Protein AF-A0A4C2A6G9-F1 (afdb_monomer_lite)

Foldseek 3Di:
DDDDDDPCPVVVLVVVVVVVVVVVVCVVVVVVVVVPDDDDPDDDPVNVVVVVCVVVQLVLLVVLCVQQVHDPVADSLLSCLLSVPQHPVLVVVLVVVLVVCVVPDPDDSVVSNVVSVVVSQVVSLVCNVPDPGLVQLCVVCVRSVCSNPDPDDDNHNVNSCLSSQHDPALLRCVVVVNHPDQDDPVDPPDGRTSCCVPPPPDDDDPDD

Secondary structure (DSSP, 8-state):
-------TTHHHHHHHHHHHHHHTTTHHHHHHHHHTS---S---HHHHHHHHHHHHHHHHHHHHHHHTT--TTS-HHHHHHHHTPPPHHHHHHHHHHHHHHTTT--S-HHHHHHHHHHHHHHHHHHHHHT-SS-HHHHHH---HHHHHT-SS----HHHHHHHHT-SS-HHHHHHTTSSS--EETTEEEEE--HHIIIIIS-------

Structure (mmCIF, N/CA/C/O backbone):
data_AF-A0A4C2A6G9-F1
#
_entry.id   AF-A0A4C2A6G9-F1
#
loop_
_atom_site.group_PDB
_atom_site.id
_atom_site.type_symbol
_atom_site.label_atom_id
_atom_site.label_alt_id
_atom_site.label_comp_id
_atom_site.label_asym_id
_atom_site.label_entity_id
_atom_site.label_seq_id
_atom_site.pdbx_PDB_ins_code
_atom_site.Cartn_x
_atom_site.Cartn_y
_atom_site.Cartn_z
_atom_site.occupancy
_atom_site.B_iso_or_equiv
_atom_site.auth_seq_id
_atom_site.auth_comp_id
_atom_site.auth_asym_id
_atom_site.auth_atom_id
_atom_site.pdbx_PDB_model_num
ATOM 1 N N . MET A 1 1 ? 39.735 -0.537 23.835 1.00 40.12 1 MET A N 1
ATOM 2 C CA . MET A 1 1 ? 39.053 0.719 24.221 1.00 40.12 1 MET A CA 1
ATOM 3 C C . MET A 1 1 ? 38.937 1.637 23.012 1.00 40.12 1 MET A C 1
ATOM 5 O O . MET A 1 1 ? 39.923 2.261 22.645 1.00 40.12 1 MET A O 1
ATOM 9 N N . ARG A 1 2 ? 37.754 1.701 22.397 1.00 26.66 2 ARG A N 1
ATOM 10 C CA . ARG A 1 2 ? 37.109 2.931 21.905 1.00 26.66 2 ARG A CA 1
ATOM 11 C C . ARG A 1 2 ? 35.690 2.565 21.480 1.00 26.66 2 ARG A C 1
ATOM 13 O O . ARG A 1 2 ? 35.477 1.573 20.795 1.00 26.66 2 ARG A O 1
ATOM 20 N N . SER A 1 3 ? 34.760 3.319 22.040 1.00 29.16 3 SER A N 1
ATOM 21 C CA . SER A 1 3 ? 33.334 3.048 22.118 1.00 29.16 3 SER A CA 1
ATOM 22 C C . SER A 1 3 ? 32.632 3.205 20.772 1.00 29.16 3 SER A C 1
ATOM 24 O O . SER A 1 3 ? 32.916 4.141 20.027 1.00 29.16 3 SER A O 1
ATOM 26 N N . LEU A 1 4 ? 31.678 2.311 20.511 1.00 33.81 4 LEU A N 1
ATOM 27 C CA . LEU A 1 4 ? 30.649 2.466 19.488 1.00 33.81 4 LEU A CA 1
ATOM 28 C C . LEU A 1 4 ? 29.709 3.596 19.927 1.00 33.81 4 LEU A C 1
ATOM 30 O O . LEU A 1 4 ? 28.945 3.442 20.878 1.00 33.81 4 LEU A O 1
ATOM 34 N N . GLY A 1 5 ? 29.808 4.748 19.267 1.00 30.58 5 GLY A N 1
ATOM 35 C CA . GLY A 1 5 ? 28.803 5.801 19.359 1.00 30.58 5 GLY A CA 1
ATOM 36 C C . GLY A 1 5 ? 27.650 5.458 18.426 1.00 30.58 5 GLY A C 1
ATOM 37 O O . GLY A 1 5 ? 27.797 5.575 17.213 1.00 30.58 5 GLY A O 1
ATOM 38 N N . LEU A 1 6 ? 26.530 5.009 18.992 1.00 34.50 6 LEU A N 1
ATOM 39 C CA . LEU A 1 6 ? 25.259 4.897 18.283 1.00 34.50 6 LEU A CA 1
ATOM 40 C C . LEU A 1 6 ? 24.790 6.315 17.914 1.00 34.50 6 LEU A C 1
ATOM 42 O O . LEU A 1 6 ? 24.635 7.173 18.783 1.00 34.50 6 LEU A O 1
ATOM 46 N N . ASP A 1 7 ? 24.641 6.570 16.613 1.00 37.16 7 ASP A N 1
ATOM 47 C CA . ASP A 1 7 ? 24.187 7.841 16.047 1.00 37.16 7 ASP A CA 1
ATOM 48 C C . ASP A 1 7 ? 22.703 8.056 16.394 1.00 37.16 7 ASP A C 1
ATOM 50 O O . ASP A 1 7 ? 21.840 7.251 16.039 1.00 37.16 7 ASP A O 1
ATOM 54 N N . GLY A 1 8 ? 22.390 9.167 17.072 1.00 36.12 8 GLY A N 1
ATOM 55 C CA . GLY A 1 8 ? 21.054 9.561 17.558 1.00 36.12 8 GLY A CA 1
ATOM 56 C C . GLY A 1 8 ? 20.016 9.868 16.465 1.00 36.12 8 GLY A C 1
ATOM 57 O O . GLY A 1 8 ? 19.054 10.611 16.685 1.00 36.12 8 GLY A O 1
ATOM 58 N N . ARG A 1 9 ? 20.223 9.332 15.261 1.00 34.69 9 ARG A N 1
ATOM 59 C CA . ARG A 1 9 ? 19.330 9.399 14.105 1.00 34.69 9 ARG A CA 1
ATOM 60 C C . ARG A 1 9 ? 18.395 8.186 14.036 1.00 34.69 9 ARG A C 1
ATOM 62 O O . ARG A 1 9 ? 17.265 8.337 13.576 1.00 34.69 9 ARG A O 1
ATOM 69 N N . GLU A 1 10 ? 18.820 7.034 14.554 1.00 34.78 10 GLU A N 1
ATOM 70 C CA . GLU A 1 10 ? 18.021 5.798 14.592 1.00 34.78 10 GLU A CA 1
ATOM 71 C C . GLU A 1 10 ? 16.872 5.898 15.617 1.00 34.78 10 GLU A C 1
ATOM 73 O O . GLU A 1 10 ? 15.731 5.522 15.340 1.00 34.78 10 GLU A O 1
ATOM 78 N N . GLU A 1 11 ? 17.120 6.575 16.742 1.00 31.14 11 GLU A N 1
ATOM 79 C CA . GLU A 1 11 ? 16.130 6.810 17.804 1.00 31.14 11 GLU A CA 1
ATOM 80 C C . GLU A 1 11 ? 14.977 7.731 17.352 1.00 31.14 11 GLU A C 1
ATOM 82 O O . GLU A 1 11 ? 13.823 7.547 17.738 1.00 31.14 11 GLU A O 1
ATOM 87 N N . ARG A 1 12 ? 15.243 8.685 16.446 1.00 32.03 12 ARG A N 1
ATOM 88 C CA . ARG A 1 12 ? 14.215 9.610 15.923 1.00 32.03 12 ARG A CA 1
ATOM 89 C C . ARG A 1 12 ? 13.252 8.952 14.932 1.00 32.03 12 ARG A C 1
ATOM 91 O O . ARG A 1 12 ? 12.132 9.438 14.776 1.00 32.03 12 ARG A O 1
ATOM 98 N N . SER A 1 13 ? 13.663 7.864 14.278 1.00 33.41 13 SER A N 1
ATOM 99 C CA . SER A 1 13 ? 12.806 7.111 13.352 1.00 33.41 13 SER A CA 1
ATOM 100 C C . SER A 1 13 ? 11.722 6.339 14.110 1.00 33.41 13 SER A C 1
ATOM 102 O O . SER A 1 13 ? 10.537 6.437 13.783 1.00 33.41 13 SER A O 1
ATOM 104 N N . LEU A 1 14 ? 12.107 5.673 15.205 1.00 31.86 14 LEU A N 1
ATOM 105 C CA . LEU A 1 14 ? 11.188 4.913 16.055 1.00 31.86 14 LEU A CA 1
ATOM 106 C C . LEU A 1 14 ? 10.176 5.818 16.771 1.00 31.86 14 LEU A C 1
ATOM 108 O O . LEU A 1 14 ? 8.982 5.496 16.814 1.00 31.86 14 LEU A O 1
ATOM 112 N N . VAL A 1 15 ? 10.617 6.990 17.244 1.00 32.25 15 VAL A N 1
ATOM 113 C CA . VAL A 1 15 ? 9.735 7.988 17.873 1.00 32.25 15 VAL A CA 1
ATOM 114 C C . VAL A 1 15 ? 8.693 8.520 16.882 1.00 32.25 15 VAL A C 1
ATOM 116 O O . VAL A 1 15 ? 7.531 8.652 17.254 1.00 32.25 15 VAL A O 1
ATOM 119 N N . ALA A 1 16 ? 9.032 8.712 15.600 1.00 34.75 16 ALA A N 1
ATOM 120 C CA . ALA A 1 16 ? 8.076 9.178 14.588 1.00 34.75 16 ALA A CA 1
ATOM 121 C C . ALA A 1 16 ? 6.973 8.148 14.260 1.00 34.75 16 ALA A C 1
ATOM 123 O O . ALA A 1 16 ? 5.819 8.521 14.033 1.00 34.75 16 ALA A O 1
ATOM 124 N N . THR A 1 17 ? 7.282 6.847 14.272 1.00 33.28 17 THR A N 1
ATOM 125 C CA . THR A 1 17 ? 6.272 5.780 14.112 1.00 33.28 17 THR A CA 1
ATOM 126 C C . THR A 1 17 ? 5.323 5.672 15.305 1.00 33.28 17 THR A C 1
ATOM 128 O O . THR A 1 17 ? 4.125 5.427 15.118 1.00 33.28 17 THR A O 1
ATOM 131 N N . VAL A 1 18 ? 5.819 5.903 16.525 1.00 33.81 18 VAL A N 1
ATOM 132 C CA . VAL A 1 18 ? 4.976 5.989 17.728 1.00 33.81 18 VAL A CA 1
ATOM 133 C C . VAL A 1 18 ? 4.141 7.272 17.702 1.00 33.81 18 VAL A C 1
ATOM 135 O O . VAL A 1 18 ? 2.947 7.219 17.995 1.00 33.81 18 VAL A O 1
ATOM 138 N N . ASP A 1 19 ? 4.699 8.393 17.243 1.00 38.44 19 ASP A N 1
ATOM 139 C CA . ASP A 1 19 ? 3.993 9.674 17.145 1.00 38.44 19 ASP A CA 1
ATOM 140 C C . ASP A 1 19 ? 2.893 9.693 16.081 1.00 38.44 19 ASP A C 1
ATOM 142 O O . ASP A 1 19 ? 1.898 10.385 16.254 1.00 38.44 19 ASP A O 1
ATOM 146 N N . ILE A 1 20 ? 2.967 8.896 15.012 1.00 42.59 20 ILE A N 1
ATOM 147 C CA . ILE A 1 20 ? 1.828 8.750 14.084 1.00 42.59 20 ILE A CA 1
ATOM 148 C C . ILE A 1 20 ? 0.690 7.943 14.740 1.00 42.59 20 ILE A C 1
ATOM 150 O O . ILE A 1 20 ? -0.492 8.262 14.554 1.00 42.59 20 ILE A O 1
ATOM 154 N N . ARG A 1 21 ? 1.022 6.934 15.561 1.00 40.38 21 ARG A N 1
ATOM 155 C CA . ARG A 1 21 ? 0.046 6.175 16.371 1.00 40.38 21 ARG A CA 1
ATOM 156 C C . ARG A 1 21 ? -0.535 7.010 17.525 1.00 40.38 21 ARG A C 1
ATOM 158 O O . ARG A 1 21 ? -1.704 6.814 17.862 1.00 40.38 21 ARG A O 1
ATOM 165 N N . ASN A 1 22 ? 0.215 7.982 18.053 1.00 39.66 22 ASN A N 1
ATOM 166 C CA . ASN A 1 22 ? -0.219 8.904 19.113 1.00 39.66 22 ASN A CA 1
ATOM 167 C C . ASN A 1 22 ? -0.864 10.207 18.601 1.00 39.66 22 ASN A C 1
ATOM 169 O O . ASN A 1 22 ? -1.807 10.693 19.205 1.00 39.66 22 ASN A O 1
ATOM 173 N N . ALA A 1 23 ? -0.521 10.741 17.429 1.00 43.66 23 ALA A N 1
ATOM 174 C CA . ALA A 1 23 ? -1.289 11.824 16.784 1.00 43.66 23 ALA A CA 1
ATOM 175 C C . ALA A 1 23 ? -2.743 11.388 16.481 1.00 43.66 23 ALA A C 1
ATOM 177 O O . ALA A 1 23 ? -3.667 12.187 16.330 1.00 43.66 23 ALA A O 1
ATOM 178 N N . SER A 1 24 ? -2.937 10.072 16.443 1.00 48.50 24 SER A N 1
ATOM 179 C CA . SER A 1 24 ? -4.177 9.320 16.337 1.00 48.50 24 SER A CA 1
ATOM 180 C C . SER A 1 24 ? -5.025 9.270 17.629 1.00 48.50 24 SER A C 1
ATOM 182 O O . SER A 1 24 ? -6.193 8.887 17.561 1.00 48.50 24 SER A O 1
ATOM 184 N N . THR A 1 25 ? -4.520 9.708 18.788 1.00 46.50 25 THR A N 1
ATOM 185 C CA . THR A 1 25 ? -5.313 9.793 20.034 1.00 46.50 25 THR A CA 1
ATOM 186 C C . THR A 1 25 ? -5.991 11.152 20.231 1.00 46.50 25 THR A C 1
ATOM 188 O O . THR A 1 25 ? -6.916 11.259 21.031 1.00 46.50 25 THR A O 1
ATOM 191 N N . ASN A 1 26 ? -5.658 12.175 19.430 1.00 47.12 26 ASN A N 1
ATOM 192 C CA . ASN A 1 26 ? -6.272 13.508 19.530 1.00 47.12 26 ASN A CA 1
ATOM 193 C C . ASN A 1 26 ? -7.507 13.717 18.619 1.00 47.12 26 ASN A C 1
ATOM 195 O O . ASN A 1 26 ? -7.913 14.846 18.323 1.00 47.12 26 ASN A O 1
ATOM 199 N N . TRP A 1 27 ? -8.133 12.630 18.152 1.00 48.78 27 TRP A N 1
ATOM 200 C CA . TRP A 1 27 ? -9.352 12.701 17.332 1.00 48.78 27 TRP A CA 1
ATOM 201 C C . TRP A 1 27 ? -10.555 13.226 18.103 1.00 48.78 27 TRP A C 1
ATOM 203 O O . TRP A 1 27 ? -11.408 13.879 17.506 1.00 48.78 27 TRP A O 1
ATOM 213 N N . ASP A 1 28 ? -10.602 13.025 19.420 1.00 48.09 28 ASP A N 1
ATOM 214 C CA . ASP A 1 28 ? -11.657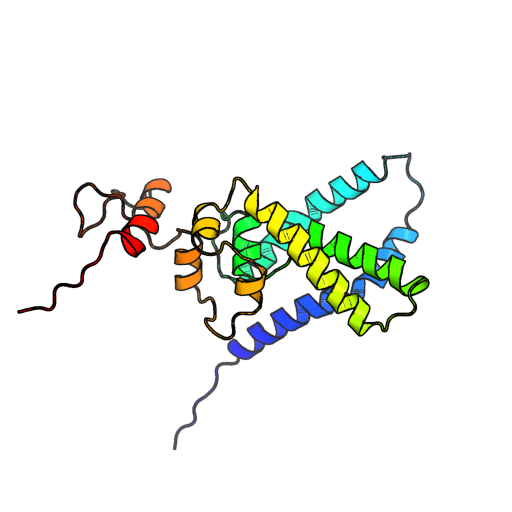 13.597 20.253 1.00 48.09 28 ASP A CA 1
ATOM 215 C C . ASP A 1 28 ? -11.601 15.132 20.266 1.00 48.09 28 ASP A C 1
ATOM 217 O O . ASP A 1 28 ? -12.656 15.765 20.200 1.00 48.09 28 ASP A O 1
ATOM 221 N N . CYS A 1 29 ? -10.415 15.759 20.240 1.00 51.94 29 CYS A N 1
ATOM 222 C CA . CYS A 1 29 ? -10.314 17.215 20.079 1.00 51.94 29 CYS A CA 1
ATOM 223 C C . CYS A 1 29 ? -10.694 17.672 18.673 1.00 51.94 29 CYS A C 1
ATOM 225 O O . CYS A 1 29 ? -11.398 18.670 18.545 1.00 51.94 29 CYS A O 1
ATOM 227 N N . ILE A 1 30 ? -10.297 16.947 17.620 1.00 52.53 30 ILE A N 1
ATOM 228 C CA . ILE A 1 30 ? -10.697 17.279 16.240 1.00 52.53 30 ILE A CA 1
ATOM 229 C C . ILE A 1 30 ? -12.224 17.185 16.098 1.00 52.53 30 ILE A C 1
ATOM 231 O O . ILE A 1 30 ? -12.862 18.103 15.587 1.00 52.53 30 ILE A O 1
ATOM 235 N N . MET A 1 31 ? -12.842 16.122 16.616 1.00 50.06 31 MET A N 1
ATOM 236 C CA . MET A 1 31 ? -14.292 15.928 16.562 1.00 50.06 31 MET A CA 1
ATOM 237 C C . MET A 1 31 ? -15.050 16.916 17.463 1.00 50.06 31 MET A C 1
ATOM 239 O O . MET A 1 31 ? -16.116 17.392 17.067 1.00 50.06 31 MET A O 1
ATOM 243 N N . ARG A 1 32 ? -14.506 17.299 18.631 1.00 52.84 32 ARG A N 1
ATOM 244 C CA . ARG A 1 32 ? -15.046 18.394 19.465 1.00 52.84 32 ARG A CA 1
ATOM 245 C C . ARG A 1 32 ? -14.935 19.752 18.763 1.00 52.84 32 ARG A C 1
ATOM 247 O O . ARG A 1 32 ? -15.913 20.494 18.744 1.00 52.84 32 ARG A O 1
ATOM 254 N N . ALA A 1 33 ? -13.813 20.045 18.106 1.00 46.94 33 ALA A N 1
ATOM 255 C CA . ALA A 1 33 ? -13.617 21.269 17.326 1.00 46.94 33 ALA A CA 1
ATOM 256 C C . ALA A 1 33 ? -14.545 21.344 16.097 1.00 46.94 33 ALA A C 1
ATOM 258 O O . ALA A 1 33 ? -14.964 22.429 15.690 1.00 46.94 33 ALA A O 1
ATOM 259 N N . LEU A 1 34 ? -14.919 20.198 15.518 1.00 49.41 34 LEU A N 1
ATOM 260 C CA . LEU A 1 34 ? -15.877 20.123 14.412 1.00 49.41 34 LEU A CA 1
ATOM 261 C C . LEU A 1 34 ? -17.342 20.266 14.857 1.00 49.41 34 LEU A C 1
ATOM 263 O O . LEU A 1 34 ? -18.158 20.711 14.046 1.00 49.41 34 LEU A O 1
ATOM 267 N N . LYS A 1 35 ? -17.671 19.954 16.120 1.00 54.06 35 LYS A N 1
ATOM 268 C CA . LYS A 1 35 ? -19.011 20.163 16.706 1.00 54.06 35 LYS A CA 1
ATOM 269 C C . LYS A 1 35 ? -19.344 21.639 16.968 1.00 54.06 35 LYS A C 1
ATOM 271 O O . LYS A 1 35 ? -20.520 21.974 17.027 1.00 54.06 35 LYS A O 1
ATOM 276 N N . GLY A 1 36 ? -18.341 22.514 17.090 1.00 44.03 36 GLY A N 1
ATOM 277 C CA . GLY A 1 36 ? -18.524 23.933 17.435 1.00 44.03 36 GLY A CA 1
ATOM 278 C C . GLY A 1 36 ? -18.651 24.913 16.260 1.00 44.03 36 GLY A C 1
ATOM 279 O O . GLY A 1 36 ? -18.817 26.109 16.488 1.00 44.03 36 GLY A O 1
ATOM 280 N N . LYS A 1 37 ? -18.556 24.467 14.998 1.00 44.34 37 LYS A N 1
ATOM 281 C CA . LYS A 1 37 ? -18.634 25.389 13.849 1.00 44.34 37 LYS A CA 1
ATOM 282 C C . LYS A 1 37 ? -20.092 25.649 13.459 1.00 44.34 37 LYS A C 1
ATOM 284 O O . LYS A 1 37 ? -20.800 24.722 13.074 1.00 44.34 37 LYS A O 1
ATOM 289 N N . LYS A 1 38 ? -20.507 26.921 13.573 1.00 44.38 38 LYS A N 1
ATOM 290 C CA . LYS A 1 38 ? -21.823 27.469 13.194 1.00 44.38 38 LYS A CA 1
ATOM 291 C C . LYS A 1 38 ? -22.339 26.865 11.878 1.00 44.38 38 LYS A C 1
ATOM 293 O O . LYS A 1 38 ? -21.573 26.717 10.925 1.00 44.38 38 LYS A O 1
ATOM 298 N N . LYS A 1 39 ? -23.640 26.547 11.841 1.00 46.53 39 LYS A N 1
ATOM 299 C CA . LYS A 1 39 ? -24.371 26.098 10.646 1.00 46.53 39 LYS A CA 1
ATOM 300 C C . LYS A 1 39 ? -24.249 27.164 9.544 1.00 46.53 39 LYS A C 1
ATOM 302 O O . LYS A 1 39 ? -24.939 28.174 9.587 1.00 46.53 39 LYS A O 1
ATOM 307 N N . HIS A 1 40 ? -23.344 26.948 8.594 1.00 43.31 40 HIS A N 1
ATOM 308 C CA . HIS A 1 40 ? -23.372 27.587 7.274 1.00 43.31 40 HIS A CA 1
ATOM 309 C C . HIS A 1 40 ? -24.284 26.759 6.346 1.00 43.31 40 HIS A C 1
ATOM 311 O O . HIS A 1 40 ? -24.497 25.580 6.648 1.00 43.31 40 HIS A O 1
ATOM 317 N N . PRO A 1 41 ? -24.851 27.359 5.276 1.00 46.06 41 PRO A N 1
ATOM 318 C CA . PRO A 1 41 ? -25.942 26.779 4.490 1.00 46.06 41 PRO A CA 1
ATOM 319 C C . PRO A 1 41 ? -25.597 25.372 3.995 1.00 46.06 41 PRO A C 1
ATOM 321 O O . PRO A 1 41 ? -24.428 25.065 3.754 1.00 46.06 41 PRO A O 1
ATOM 324 N N . GLU A 1 42 ? -26.620 24.518 3.927 1.00 51.00 42 GLU A N 1
ATOM 325 C CA . GLU A 1 42 ? -26.542 23.055 3.861 1.00 51.00 42 GLU A CA 1
ATOM 326 C C . GLU A 1 42 ? -25.749 22.520 2.660 1.00 51.00 42 GLU A C 1
ATOM 328 O O . GLU A 1 42 ? -26.291 22.068 1.657 1.00 51.00 42 GLU A O 1
ATOM 333 N N . ILE A 1 43 ? -24.424 22.498 2.784 1.00 55.09 43 ILE A N 1
ATOM 334 C CA . ILE A 1 43 ? -23.588 21.619 1.976 1.00 55.09 43 ILE A CA 1
ATOM 335 C C . ILE A 1 43 ? -23.885 20.190 2.452 1.00 55.09 43 ILE A C 1
ATOM 337 O O . ILE A 1 43 ? -23.698 19.910 3.645 1.00 55.09 43 ILE A O 1
ATOM 341 N N . PRO A 1 44 ? -24.303 19.265 1.565 1.00 64.88 44 PRO A N 1
ATOM 342 C CA . PRO A 1 44 ? -24.579 17.887 1.946 1.00 64.88 44 PRO A CA 1
ATOM 343 C C . PRO A 1 44 ? -23.399 17.298 2.721 1.00 64.88 44 PRO A C 1
ATOM 345 O O . PRO A 1 44 ? -22.244 17.460 2.321 1.00 64.88 44 PRO A O 1
ATOM 348 N N . VAL A 1 45 ? -23.663 16.580 3.817 1.00 62.09 45 VAL A N 1
ATOM 349 C CA . VAL A 1 45 ? -22.616 16.000 4.687 1.00 62.09 45 VAL A CA 1
ATOM 350 C C . VAL A 1 45 ? -21.569 15.220 3.877 1.00 62.09 45 VAL A C 1
ATOM 352 O O . VAL A 1 45 ? -20.374 15.306 4.157 1.00 62.09 45 VAL A O 1
ATOM 355 N N . ARG A 1 46 ? -21.998 14.542 2.803 1.00 62.00 46 ARG A N 1
ATOM 356 C CA . ARG A 1 46 ? -21.121 13.857 1.839 1.00 62.00 46 ARG A CA 1
ATOM 357 C C . ARG A 1 46 ? -20.123 14.794 1.150 1.00 62.00 46 ARG A C 1
ATOM 359 O O . ARG A 1 46 ? -18.940 14.470 1.098 1.00 62.00 46 ARG A O 1
ATOM 366 N N . ALA A 1 47 ? -20.561 15.961 0.685 1.00 67.25 47 ALA A N 1
ATOM 367 C CA . ALA A 1 47 ? -19.698 16.952 0.044 1.00 67.25 47 ALA A CA 1
ATOM 368 C C . ALA A 1 47 ? -18.685 17.554 1.035 1.00 67.25 47 ALA A C 1
ATOM 370 O O . ALA A 1 47 ? -17.516 17.737 0.698 1.00 67.25 47 ALA A O 1
ATOM 371 N N . ARG A 1 48 ? -19.081 17.761 2.299 1.00 70.81 48 ARG A N 1
ATOM 372 C CA . ARG A 1 48 ? -18.159 18.213 3.358 1.00 70.81 48 ARG A CA 1
ATOM 373 C C . ARG A 1 48 ? -17.093 17.163 3.698 1.00 70.81 48 ARG A C 1
ATOM 375 O O . ARG A 1 48 ? -15.928 17.501 3.912 1.00 70.81 48 ARG A O 1
ATOM 382 N N . ILE A 1 49 ? -17.483 15.890 3.726 1.00 72.88 49 ILE A N 1
ATOM 383 C CA . ILE A 1 49 ? -16.574 14.756 3.928 1.00 72.88 49 ILE A CA 1
ATOM 384 C C . ILE A 1 49 ? -15.582 14.666 2.758 1.00 72.88 49 ILE A C 1
ATOM 386 O O . ILE A 1 49 ? -14.377 14.568 2.978 1.00 72.88 49 ILE A O 1
ATOM 390 N N . GLN A 1 50 ? -16.065 14.800 1.522 1.00 74.44 50 GLN A N 1
ATOM 391 C CA . GLN A 1 50 ? -15.236 14.768 0.317 1.00 74.44 50 GLN A CA 1
ATOM 392 C C . GLN A 1 50 ? -14.203 15.895 0.258 1.00 74.44 50 GLN A C 1
ATOM 394 O O . GLN A 1 50 ? -13.036 15.649 -0.045 1.00 74.44 50 GLN A O 1
ATOM 399 N N . GLU A 1 51 ? -14.594 17.108 0.640 1.00 79.12 51 GLU A N 1
ATOM 400 C CA . GLU A 1 51 ? -13.672 18.238 0.745 1.00 79.12 51 GLU A CA 1
ATOM 401 C C . GLU A 1 51 ? -12.596 18.021 1.822 1.00 79.12 51 GLU A C 1
ATOM 403 O O . GLU A 1 51 ? -11.439 18.408 1.651 1.00 79.12 51 GLU A O 1
ATOM 408 N N . THR A 1 52 ? -12.955 17.360 2.925 1.00 81.06 52 THR A N 1
ATOM 409 C CA . THR A 1 52 ? -12.001 17.012 3.986 1.00 81.06 52 THR A CA 1
ATOM 410 C C . THR A 1 52 ? -10.973 15.995 3.481 1.00 81.06 52 THR A C 1
ATOM 412 O O . THR A 1 52 ? -9.774 16.179 3.698 1.00 81.06 52 THR A O 1
ATOM 415 N N . TRP A 1 53 ? -11.409 14.976 2.728 1.00 80.56 53 TRP A N 1
ATOM 416 C CA . TRP A 1 53 ? -10.505 14.004 2.099 1.00 80.56 53 TRP A CA 1
ATOM 417 C C . TRP A 1 53 ? -9.553 14.651 1.103 1.00 80.56 53 TRP A C 1
ATOM 419 O O . TRP A 1 53 ? -8.362 14.352 1.123 1.00 80.56 53 TRP A O 1
ATOM 429 N N . ARG A 1 54 ? -10.053 15.572 0.272 1.00 83.19 54 ARG A N 1
ATOM 430 C CA . ARG A 1 54 ? -9.242 16.281 -0.727 1.00 83.19 54 ARG A CA 1
ATOM 431 C C . ARG A 1 54 ? -8.053 17.010 -0.094 1.00 83.19 54 ARG A C 1
ATOM 433 O O . ARG A 1 54 ? -6.987 17.082 -0.696 1.00 83.19 54 ARG A O 1
ATOM 440 N N . LYS A 1 55 ? -8.229 17.521 1.126 1.00 87.06 55 LYS A N 1
ATOM 441 C CA . LYS A 1 55 ? -7.181 18.218 1.885 1.00 87.06 55 LYS A CA 1
ATOM 442 C C . LYS A 1 55 ? -6.264 17.264 2.651 1.00 87.06 55 LYS A C 1
ATOM 444 O O . LYS A 1 55 ? -5.055 17.471 2.664 1.00 87.06 55 LYS A O 1
ATOM 449 N N . ALA A 1 56 ? -6.822 16.233 3.284 1.00 88.31 56 ALA A N 1
ATOM 450 C CA . ALA A 1 56 ? -6.065 15.326 4.148 1.00 88.31 56 ALA A CA 1
ATOM 451 C C . ALA A 1 56 ? -5.299 14.233 3.381 1.00 88.31 56 ALA A C 1
ATOM 453 O O . ALA A 1 56 ? -4.209 13.849 3.802 1.00 88.31 56 ALA A O 1
ATOM 454 N N . GLY A 1 57 ? -5.830 13.763 2.248 1.00 89.25 57 GLY A N 1
ATOM 455 C CA . GLY A 1 57 ? -5.246 12.685 1.441 1.00 89.25 57 GLY A CA 1
ATOM 456 C C . GLY A 1 57 ? -3.788 12.938 1.040 1.00 89.25 57 GLY A C 1
ATOM 457 O O . GLY A 1 57 ? -2.933 12.108 1.348 1.00 89.25 57 GLY A O 1
ATOM 458 N N . PRO A 1 58 ? -3.440 14.103 0.453 1.00 90.81 58 PRO A N 1
ATOM 459 C CA . PRO A 1 58 ? -2.056 14.402 0.088 1.00 90.81 58 PRO A CA 1
ATOM 460 C C . PRO A 1 58 ? -1.086 14.365 1.274 1.00 90.81 58 PRO A C 1
ATOM 462 O O . PRO A 1 58 ? 0.031 13.872 1.132 1.00 90.81 58 PRO A O 1
ATOM 465 N N . VAL A 1 59 ? -1.507 14.854 2.444 1.00 91.06 59 VAL A N 1
ATOM 466 C CA . VAL A 1 59 ? -0.684 14.860 3.665 1.00 91.06 59 VAL A CA 1
ATOM 467 C C . VAL A 1 59 ? -0.476 13.437 4.181 1.00 91.06 59 VAL A C 1
ATOM 469 O O . VAL A 1 59 ? 0.648 13.060 4.505 1.00 91.06 59 VAL A O 1
ATOM 472 N N . TYR A 1 60 ? -1.537 12.633 4.194 1.00 90.62 60 TYR A N 1
ATOM 473 C CA . TYR A 1 60 ? -1.490 11.240 4.632 1.00 90.6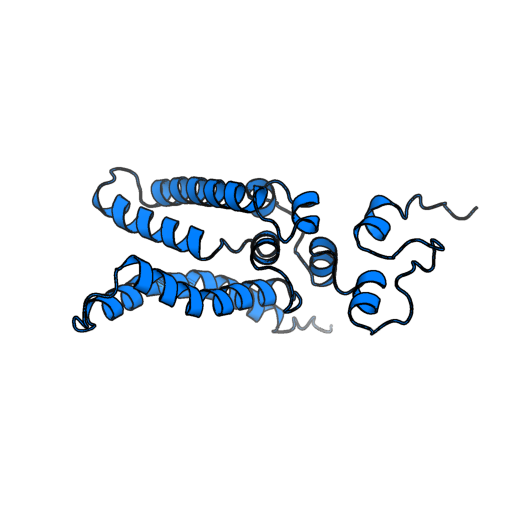2 60 TYR A CA 1
ATOM 474 C C . TYR A 1 60 ? -0.619 10.372 3.715 1.00 90.62 60 TYR A C 1
ATOM 476 O O . TYR A 1 60 ? 0.233 9.606 4.160 1.00 90.62 60 TYR A O 1
ATOM 484 N N . ARG A 1 61 ? -0.737 10.569 2.401 1.00 93.38 61 ARG A N 1
ATOM 485 C CA . ARG A 1 61 ? 0.151 9.924 1.434 1.00 93.38 61 ARG A CA 1
ATOM 486 C C . ARG A 1 61 ? 1.609 10.349 1.634 1.00 93.38 61 ARG A C 1
ATOM 488 O O . ARG A 1 61 ? 2.510 9.524 1.516 1.00 93.38 61 ARG A O 1
ATOM 495 N N . LEU A 1 62 ? 1.867 11.621 1.946 1.00 93.81 62 LEU A N 1
ATOM 496 C CA . LEU A 1 62 ? 3.228 12.103 2.202 1.00 93.81 62 LEU A CA 1
ATOM 497 C C . LEU A 1 62 ? 3.867 11.459 3.435 1.00 93.81 62 LEU A C 1
ATOM 499 O O . LEU A 1 62 ? 5.077 11.245 3.412 1.00 93.81 62 LEU A O 1
ATOM 503 N N . SER A 1 63 ? 3.104 11.126 4.480 1.00 93.44 63 SER A N 1
ATOM 504 C CA . SER A 1 63 ? 3.668 10.383 5.613 1.00 93.44 63 SER A CA 1
ATOM 505 C C . SER A 1 63 ? 4.081 8.970 5.208 1.00 93.44 63 SER A C 1
ATOM 507 O O . SER A 1 63 ? 5.187 8.560 5.543 1.00 93.44 63 SER A O 1
ATOM 509 N N . ALA A 1 64 ? 3.265 8.272 4.410 1.00 93.69 64 ALA A N 1
ATOM 510 C CA . ALA A 1 64 ? 3.617 6.948 3.892 1.00 93.69 64 ALA A CA 1
ATOM 511 C C . ALA A 1 64 ? 4.874 6.984 3.010 1.00 93.69 64 ALA A C 1
ATOM 513 O O . ALA A 1 64 ? 5.785 6.185 3.203 1.00 93.69 64 ALA A O 1
ATOM 514 N N . LEU A 1 65 ? 4.977 7.977 2.118 1.00 93.81 65 LEU A N 1
ATOM 515 C CA . LEU A 1 65 ? 6.166 8.169 1.280 1.00 93.81 65 LEU A CA 1
ATOM 516 C C . LEU A 1 65 ? 7.440 8.391 2.097 1.00 93.81 65 LEU A C 1
ATOM 518 O O . LEU A 1 65 ? 8.502 7.920 1.704 1.00 93.81 65 LEU A O 1
ATOM 522 N N . ARG A 1 66 ? 7.348 9.126 3.211 1.00 93.19 66 ARG A N 1
ATOM 523 C CA . ARG A 1 66 ? 8.497 9.389 4.089 1.00 93.19 66 ARG A CA 1
ATOM 524 C C . ARG A 1 66 ? 8.944 8.134 4.824 1.00 93.19 66 ARG A C 1
ATOM 526 O O . ARG A 1 66 ? 10.141 7.891 4.873 1.00 93.19 66 ARG A O 1
ATOM 533 N N . VAL A 1 67 ? 8.000 7.340 5.334 1.00 90.25 67 VAL A N 1
ATOM 534 C CA . VAL A 1 67 ? 8.300 6.070 6.017 1.00 90.25 67 VAL A CA 1
ATOM 535 C C . VAL A 1 67 ? 9.075 5.126 5.100 1.00 90.25 67 VAL A C 1
ATOM 537 O O . VAL A 1 67 ? 10.032 4.503 5.537 1.00 90.25 67 VAL A O 1
ATOM 540 N N . THR A 1 68 ? 8.723 5.070 3.816 1.00 91.06 68 THR A N 1
ATOM 541 C CA . THR A 1 68 ? 9.381 4.169 2.858 1.00 91.06 68 THR A CA 1
ATOM 542 C C . THR A 1 68 ? 10.509 4.840 2.072 1.00 91.06 68 THR A C 1
ATOM 544 O O . THR A 1 68 ? 11.150 4.204 1.247 1.00 91.06 68 THR A O 1
ATOM 547 N N . SER A 1 69 ? 10.757 6.141 2.255 1.00 90.56 69 SER A N 1
ATOM 548 C CA . SER A 1 69 ? 11.671 6.919 1.396 1.00 90.56 69 SER A CA 1
ATOM 549 C C . SER A 1 69 ? 11.359 6.785 -0.109 1.00 90.56 69 SER A C 1
ATOM 551 O O . SER A 1 69 ? 12.249 6.716 -0.957 1.00 90.56 69 SER A O 1
ATOM 553 N N . ALA A 1 70 ? 10.071 6.724 -0.452 1.00 91.19 70 ALA A N 1
ATOM 554 C CA . ALA A 1 70 ? 9.600 6.550 -1.822 1.00 91.19 70 ALA A CA 1
ATOM 555 C C . ALA A 1 70 ? 9.510 7.879 -2.589 1.00 91.19 70 ALA A C 1
ATOM 557 O O . ALA A 1 70 ? 9.315 8.959 -2.022 1.00 91.19 70 ALA A O 1
ATOM 558 N N . PHE A 1 71 ? 9.590 7.799 -3.917 1.00 88.31 71 PHE A N 1
ATOM 559 C CA . PHE A 1 71 ? 9.481 8.971 -4.780 1.00 88.31 71 PHE A CA 1
ATOM 560 C C . PHE A 1 71 ? 8.082 9.593 -4.757 1.00 88.31 71 PHE A C 1
ATOM 562 O O . PHE A 1 71 ? 7.056 8.926 -4.635 1.00 88.31 71 PHE A O 1
ATOM 569 N N . ARG A 1 72 ? 8.022 10.911 -4.977 1.00 89.50 72 ARG A N 1
ATOM 570 C CA . ARG A 1 72 ? 6.771 11.686 -4.930 1.00 89.50 72 ARG A CA 1
ATOM 571 C C . ARG A 1 72 ? 5.745 11.323 -5.999 1.00 89.50 72 ARG A C 1
ATOM 573 O O . ARG A 1 72 ? 4.628 11.821 -5.898 1.00 89.50 72 ARG A O 1
ATOM 580 N N . ILE A 1 73 ? 6.085 10.517 -6.998 1.00 89.19 73 ILE A N 1
ATOM 581 C CA . ILE A 1 73 ? 5.163 10.114 -8.071 1.00 89.19 73 ILE A CA 1
ATOM 582 C C . ILE A 1 73 ? 4.428 8.800 -7.774 1.00 89.19 73 ILE A C 1
ATOM 584 O O . ILE A 1 73 ? 3.479 8.450 -8.468 1.00 89.19 73 ILE A O 1
ATOM 588 N N . ILE A 1 74 ? 4.821 8.103 -6.708 1.00 91.56 74 ILE A N 1
ATOM 589 C CA . ILE A 1 74 ? 4.284 6.791 -6.349 1.00 91.56 74 ILE A CA 1
ATOM 590 C C . ILE A 1 74 ? 2.821 6.893 -5.909 1.00 91.56 74 ILE A C 1
ATOM 592 O O . ILE A 1 74 ? 2.435 7.793 -5.164 1.00 91.56 74 ILE A O 1
ATOM 596 N N . SER A 1 75 ? 1.983 5.971 -6.367 1.00 94.12 75 SER A N 1
ATOM 597 C CA . SER A 1 75 ? 0.558 5.931 -6.023 1.00 94.12 75 SER A CA 1
ATOM 598 C C . SER A 1 75 ? 0.314 5.730 -4.519 1.00 94.12 75 SER A C 1
ATOM 600 O O . SER A 1 75 ? 1.123 5.078 -3.861 1.00 94.12 75 SER A O 1
ATOM 602 N N . GLU A 1 76 ? -0.798 6.254 -3.987 1.00 94.62 76 GLU A N 1
ATOM 603 C CA . GLU A 1 76 ? -1.183 6.053 -2.575 1.00 94.62 76 GLU A CA 1
ATOM 604 C C . GLU A 1 76 ? -1.348 4.563 -2.259 1.00 94.62 76 GLU A C 1
ATOM 606 O O . GLU A 1 76 ? -0.861 4.077 -1.246 1.00 94.62 76 GLU A O 1
ATOM 611 N N . GLU A 1 77 ? -1.960 3.838 -3.189 1.00 95.69 77 GLU A N 1
ATOM 612 C CA . GLU A 1 77 ? -2.292 2.423 -3.104 1.00 95.69 77 GLU A CA 1
ATOM 613 C C . GLU A 1 77 ? -1.039 1.576 -2.831 1.00 95.69 77 GLU A C 1
ATOM 615 O O . GLU A 1 77 ? -0.982 0.855 -1.838 1.00 95.69 77 GLU A O 1
ATOM 620 N N . ALA A 1 78 ? 0.009 1.744 -3.644 1.00 96.38 78 ALA A N 1
ATOM 621 C CA . ALA A 1 78 ? 1.273 1.026 -3.474 1.00 96.38 78 ALA A CA 1
ATOM 622 C C . ALA A 1 78 ? 2.038 1.435 -2.203 1.00 96.38 78 ALA A C 1
ATOM 624 O O . ALA A 1 78 ? 2.538 0.577 -1.474 1.00 96.38 78 ALA A O 1
ATOM 625 N N . VAL A 1 79 ? 2.143 2.741 -1.917 1.00 95.69 79 VAL A N 1
ATOM 626 C CA . VAL A 1 79 ? 2.947 3.204 -0.773 1.00 95.69 79 VAL A CA 1
ATOM 627 C C . VAL A 1 79 ? 2.304 2.831 0.563 1.00 95.69 79 VAL A C 1
ATOM 629 O O . VAL A 1 79 ? 3.018 2.479 1.500 1.00 95.69 79 VAL A O 1
ATOM 632 N N . CYS A 1 80 ? 0.972 2.843 0.663 1.00 95.88 80 CYS A N 1
ATOM 633 C CA . CYS A 1 80 ? 0.258 2.374 1.851 1.00 95.88 80 CYS A CA 1
ATOM 634 C C . CYS A 1 80 ? 0.541 0.895 2.132 1.00 95.88 80 CYS A C 1
ATOM 636 O O . CYS A 1 80 ? 0.812 0.545 3.277 1.00 95.88 80 CYS A O 1
ATOM 638 N N . VAL A 1 81 ? 0.560 0.043 1.099 1.00 96.44 81 VAL A N 1
ATOM 639 C CA . VAL A 1 81 ? 0.865 -1.390 1.260 1.00 96.44 81 VAL A CA 1
ATOM 640 C C . VAL A 1 81 ? 2.290 -1.577 1.766 1.00 96.44 81 VAL A C 1
ATOM 642 O O . VAL A 1 81 ? 2.493 -2.194 2.808 1.00 96.44 81 VAL A O 1
ATOM 645 N N . ILE A 1 82 ? 3.278 -0.972 1.103 1.00 94.88 82 ILE A N 1
ATOM 646 C CA . ILE A 1 82 ? 4.689 -1.134 1.487 1.00 94.88 82 ILE A CA 1
ATOM 647 C C . ILE A 1 82 ? 4.958 -0.590 2.892 1.00 94.88 82 ILE A C 1
ATOM 649 O O . ILE A 1 82 ? 5.616 -1.259 3.685 1.00 94.88 82 ILE A O 1
ATOM 653 N N . SER A 1 83 ? 4.416 0.589 3.214 1.00 93.31 83 SER A N 1
ATOM 654 C CA . SER A 1 83 ? 4.572 1.218 4.535 1.00 93.31 83 SER A CA 1
ATOM 655 C C . SER A 1 83 ? 3.783 0.531 5.651 1.00 93.31 83 SER A C 1
ATOM 657 O O . SER A 1 83 ? 4.017 0.819 6.822 1.00 93.31 83 SER A O 1
ATOM 659 N N . GLY A 1 84 ? 2.813 -0.323 5.312 1.00 93.44 84 GLY A N 1
ATOM 660 C CA . GLY A 1 84 ? 1.856 -0.878 6.268 1.00 93.44 84 GLY A CA 1
ATOM 661 C C . GLY A 1 84 ? 0.894 0.164 6.855 1.00 93.44 84 GLY A C 1
ATOM 662 O O . GLY A 1 84 ? 0.241 -0.086 7.870 1.00 93.44 84 GLY A O 1
ATOM 663 N N . ILE A 1 85 ? 0.804 1.349 6.246 1.00 93.12 85 ILE A N 1
ATOM 664 C CA . ILE A 1 85 ? -0.094 2.415 6.685 1.00 93.12 85 ILE A CA 1
ATOM 665 C C . ILE A 1 85 ? -1.457 2.219 6.028 1.00 93.12 85 ILE A C 1
ATOM 667 O O . ILE A 1 85 ? -1.605 2.342 4.814 1.00 93.12 85 ILE A O 1
ATOM 671 N N . LEU A 1 86 ? -2.468 1.983 6.864 1.00 93.88 86 LEU A N 1
ATOM 672 C CA . LEU A 1 86 ? -3.855 1.806 6.445 1.00 93.88 86 LEU A CA 1
ATOM 673 C C . LEU A 1 86 ? -4.352 3.027 5.645 1.00 93.88 86 LEU A C 1
ATOM 675 O O . LEU A 1 86 ? -4.243 4.144 6.151 1.00 93.88 86 LEU A O 1
ATOM 679 N N . PRO A 1 87 ? -4.945 2.865 4.448 1.00 94.44 87 PRO A N 1
ATOM 680 C CA . PRO A 1 87 ? -5.441 3.990 3.665 1.00 94.44 87 PRO A CA 1
ATOM 681 C C . PRO A 1 87 ? -6.410 4.864 4.460 1.00 94.44 87 PRO A C 1
ATOM 683 O O . PRO A 1 87 ? -7.249 4.371 5.220 1.00 94.44 87 PRO A O 1
ATOM 686 N N . LEU A 1 88 ? -6.337 6.179 4.250 1.00 91.38 88 LEU A N 1
ATOM 687 C CA . LEU A 1 88 ? -7.029 7.165 5.084 1.00 91.38 88 LEU A CA 1
ATOM 688 C C . LEU A 1 88 ? -8.547 6.918 5.185 1.00 91.38 88 LEU A C 1
ATOM 690 O O . LEU A 1 88 ? -9.146 7.051 6.256 1.00 91.38 88 LEU A O 1
ATOM 694 N N . ARG A 1 89 ? -9.180 6.530 4.074 1.00 90.88 89 ARG A N 1
ATOM 695 C CA . ARG A 1 89 ? -10.610 6.194 4.041 1.00 90.88 89 ARG A CA 1
ATOM 696 C C . ARG A 1 89 ? -10.926 4.973 4.907 1.00 90.88 89 ARG A C 1
ATOM 698 O O . ARG A 1 89 ? -11.863 5.007 5.696 1.00 90.88 89 ARG A O 1
ATOM 705 N N . VAL A 1 90 ? -10.120 3.922 4.800 1.00 93.81 90 VAL A N 1
ATOM 706 C CA . VAL A 1 90 ? -10.322 2.683 5.559 1.00 93.81 90 VAL A CA 1
ATOM 707 C C . VAL A 1 90 ? -10.133 2.934 7.058 1.00 93.81 90 VAL A C 1
ATOM 709 O O . VAL A 1 90 ? -10.969 2.507 7.857 1.00 93.81 90 VAL A O 1
ATOM 712 N N . LEU A 1 91 ? -9.102 3.706 7.421 1.00 93.31 91 LEU A N 1
ATOM 713 C CA . LEU A 1 91 ? -8.790 4.091 8.802 1.00 93.31 91 LEU A CA 1
ATOM 714 C C . 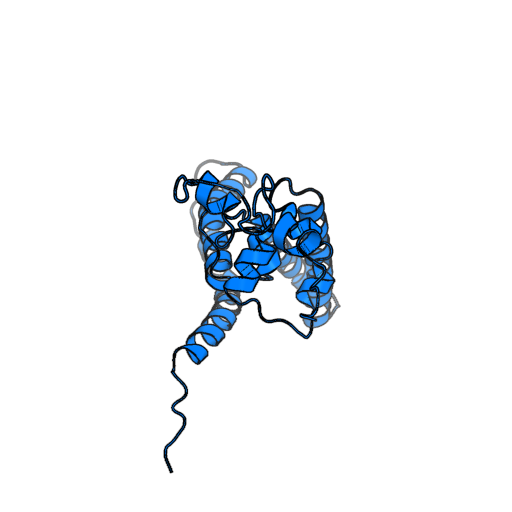LEU A 1 91 ? -9.915 4.884 9.472 1.00 93.31 91 LEU A C 1
ATOM 716 O O . LEU A 1 91 ? -10.189 4.736 10.662 1.00 93.31 91 LEU A O 1
ATOM 720 N N . THR A 1 92 ? -10.551 5.777 8.730 1.00 90.50 92 THR A N 1
ATOM 721 C CA . THR A 1 92 ? -11.593 6.643 9.289 1.00 90.50 92 THR A CA 1
ATOM 722 C C . THR A 1 92 ? -12.923 5.928 9.441 1.00 90.50 92 THR A C 1
ATOM 724 O O . THR A 1 92 ? -13.607 6.148 10.440 1.00 90.50 92 THR A O 1
ATOM 727 N N . GLU A 1 93 ? -13.240 5.012 8.527 1.00 91.31 93 GLU A N 1
ATOM 728 C CA . GLU A 1 93 ? -14.335 4.055 8.685 1.00 91.31 93 GLU A CA 1
ATOM 729 C C . GLU A 1 93 ? -14.118 3.156 9.917 1.00 91.31 93 GLU A C 1
ATOM 731 O O . GLU A 1 93 ? -15.023 3.056 10.743 1.00 91.31 93 GLU A O 1
ATOM 736 N N . GLU A 1 94 ? -12.908 2.607 10.111 1.00 93.12 94 GLU A N 1
ATOM 737 C CA . GLU A 1 94 ? -12.550 1.827 11.314 1.00 93.12 94 GLU A CA 1
ATOM 738 C C . GLU A 1 94 ? -12.811 2.635 12.596 1.00 93.12 94 GLU A C 1
ATOM 740 O O . GLU A 1 94 ? -13.533 2.197 13.496 1.00 93.12 94 GLU A O 1
ATOM 745 N N . ARG A 1 95 ? -12.309 3.875 12.664 1.00 91.31 95 ARG A N 1
ATOM 746 C CA . ARG A 1 95 ? -12.526 4.746 13.831 1.00 91.31 95 ARG A CA 1
ATOM 747 C C . ARG A 1 95 ? -13.996 5.069 14.074 1.00 91.31 95 ARG A C 1
ATOM 749 O O . ARG A 1 95 ? -14.433 5.118 15.225 1.00 91.31 95 ARG A O 1
ATOM 756 N N . GLN A 1 96 ? -14.761 5.315 13.013 1.00 89.94 96 GLN A N 1
ATOM 757 C CA . GLN A 1 96 ? -16.184 5.609 13.129 1.00 89.94 96 GLN A CA 1
ATOM 758 C C . GLN A 1 96 ? -16.952 4.400 13.675 1.00 89.94 96 GLN A C 1
ATOM 760 O O . GLN A 1 96 ? -17.818 4.563 14.541 1.00 89.94 96 GLN A O 1
ATOM 765 N N . THR A 1 97 ? -16.639 3.198 13.189 1.00 90.50 97 THR A N 1
ATOM 766 C CA . THR A 1 97 ? -17.266 1.959 13.651 1.00 90.50 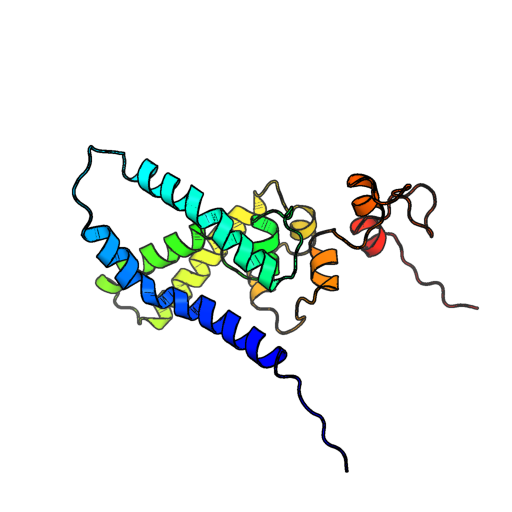97 THR A CA 1
ATOM 767 C C . THR A 1 97 ? -16.930 1.682 15.109 1.00 90.50 97 THR A C 1
ATOM 769 O O . THR A 1 97 ? -17.853 1.479 15.900 1.00 90.50 97 THR A O 1
ATOM 772 N N . LEU A 1 98 ? -15.660 1.806 15.508 1.00 89.81 98 LEU A N 1
ATOM 773 C CA . LEU A 1 98 ? -15.250 1.664 16.908 1.00 89.81 98 LEU A CA 1
ATOM 774 C C . LEU A 1 98 ? -15.973 2.653 17.827 1.00 89.81 98 LEU A C 1
ATOM 776 O O . LEU A 1 98 ? -16.503 2.253 18.861 1.00 89.81 98 LEU A O 1
ATOM 780 N N . HIS A 1 99 ? -16.062 3.932 17.448 1.00 87.44 99 HIS A N 1
ATOM 781 C CA . HIS A 1 99 ? -16.764 4.936 18.255 1.00 87.44 99 HIS A CA 1
ATOM 782 C C . HIS A 1 99 ? -18.247 4.591 18.459 1.00 87.44 99 HIS A C 1
ATOM 784 O O . HIS A 1 99 ? -18.790 4.773 19.550 1.00 87.44 99 HIS A O 1
ATOM 790 N N . ARG A 1 100 ? -18.902 4.078 17.413 1.00 88.19 100 ARG A N 1
ATOM 791 C CA . ARG A 1 100 ? -20.314 3.679 17.447 1.00 88.19 100 ARG A CA 1
ATOM 792 C C . ARG A 1 100 ? -20.524 2.432 18.308 1.00 88.19 100 ARG A C 1
ATOM 794 O O . ARG A 1 100 ? -21.400 2.429 19.171 1.00 88.19 100 ARG A O 1
ATOM 801 N N . ARG A 1 101 ? -19.703 1.398 18.097 1.00 86.62 101 ARG A N 1
ATOM 802 C CA . ARG A 1 101 ? -19.802 0.101 18.785 1.00 86.62 101 ARG A CA 1
ATOM 803 C C . ARG A 1 101 ? -19.424 0.194 20.259 1.00 86.62 101 ARG A C 1
ATOM 805 O O . ARG A 1 101 ? -20.078 -0.441 21.076 1.00 86.62 101 ARG A O 1
ATOM 812 N N . LYS A 1 102 ? -18.472 1.060 20.626 1.00 85.56 102 LYS A N 1
ATOM 813 C CA . LYS A 1 102 ? -18.047 1.274 22.022 1.00 85.56 102 LYS A CA 1
ATOM 814 C C . LYS A 1 102 ? -19.197 1.645 22.968 1.00 85.56 102 LYS A C 1
ATOM 816 O O . LYS A 1 102 ? -19.090 1.416 24.163 1.00 85.56 102 LYS A O 1
ATOM 821 N N . ARG A 1 103 ? -20.291 2.221 22.455 1.00 78.06 103 ARG A N 1
ATOM 822 C CA . ARG A 1 103 ? -21.471 2.591 23.257 1.00 78.06 103 ARG A CA 1
ATOM 823 C C . ARG A 1 103 ? -22.502 1.477 23.437 1.00 78.06 103 ARG A C 1
ATOM 825 O O . ARG A 1 103 ? -23.376 1.634 24.276 1.00 78.06 103 ARG A O 1
ATOM 832 N N . SER A 1 104 ? -22.444 0.423 22.625 1.00 78.00 104 SER A N 1
ATOM 833 C CA . SER A 1 104 ? -23.527 -0.574 22.521 1.00 78.00 104 SER A CA 1
ATOM 834 C C . SER A 1 104 ? -23.046 -2.020 22.644 1.00 78.00 104 SER A C 1
ATOM 836 O O . SER A 1 104 ? -23.862 -2.932 22.637 1.00 78.00 104 SER A O 1
ATOM 838 N N . SER A 1 105 ? -21.733 -2.244 22.694 1.00 79.94 105 SER A N 1
ATOM 839 C CA . SER A 1 105 ? -21.141 -3.578 22.696 1.00 79.94 105 SER A CA 1
ATOM 840 C C . SER A 1 105 ? -20.886 -4.083 24.112 1.00 79.94 105 SER A C 1
ATOM 842 O O . SER A 1 105 ? -20.427 -3.328 24.966 1.00 79.94 105 SER A O 1
ATOM 844 N N . THR A 1 106 ? -21.125 -5.376 24.314 1.00 83.00 106 THR A N 1
ATOM 845 C CA . THR A 1 106 ? -20.778 -6.135 25.524 1.00 83.00 106 THR A CA 1
ATOM 846 C C . THR A 1 106 ? -19.349 -6.685 25.500 1.00 83.00 106 THR A C 1
ATOM 848 O O . THR A 1 106 ? -18.820 -7.018 26.555 1.00 83.00 106 THR A O 1
ATOM 851 N N . LEU A 1 107 ? -18.722 -6.761 24.318 1.00 84.56 107 LEU A N 1
ATOM 852 C CA . LEU A 1 107 ? -17.320 -7.164 24.153 1.00 84.56 107 LEU A CA 1
ATOM 853 C C . LEU A 1 107 ? -16.357 -6.194 24.846 1.00 84.56 107 LEU A C 1
ATOM 855 O O . LEU A 1 107 ? -16.632 -4.991 24.950 1.00 84.56 107 LEU A O 1
ATOM 859 N N . SER A 1 108 ? -15.188 -6.704 25.232 1.00 89.25 108 SER A N 1
ATOM 860 C CA . SER A 1 108 ? -14.105 -5.869 25.740 1.00 89.25 108 SER A CA 1
ATOM 861 C C . SER A 1 108 ? -13.615 -4.877 24.677 1.00 89.25 108 SER A C 1
ATOM 863 O O . SER A 1 108 ? -13.781 -5.046 23.464 1.00 89.25 108 SER A O 1
ATOM 865 N N . ALA A 1 109 ? -12.965 -3.806 25.133 1.00 87.62 109 ALA A N 1
ATOM 866 C CA . ALA A 1 109 ? -12.395 -2.810 24.231 1.00 87.62 109 ALA A CA 1
ATOM 867 C C . ALA A 1 109 ? -11.269 -3.375 23.344 1.00 87.62 109 ALA A C 1
ATOM 869 O O . ALA A 1 109 ? -10.978 -2.784 22.307 1.00 87.62 109 ALA A O 1
ATOM 870 N N . GLU A 1 110 ? -10.619 -4.464 23.758 1.00 89.88 110 GLU A N 1
ATOM 871 C CA . GLU A 1 110 ? -9.544 -5.131 23.015 1.00 89.88 110 GLU A CA 1
ATOM 872 C C . GLU A 1 110 ? -10.103 -6.012 21.906 1.00 89.88 110 GLU A C 1
ATOM 874 O O . GLU A 1 110 ? -9.728 -5.818 20.752 1.00 89.88 110 GLU A O 1
ATOM 879 N N . GLU A 1 111 ? -11.074 -6.868 22.224 1.00 92.69 111 GLU A N 1
ATOM 880 C CA . GLU A 1 111 ? -11.760 -7.716 21.239 1.00 92.69 111 GLU A CA 1
ATOM 881 C C . GLU A 1 111 ? -12.397 -6.876 20.128 1.00 92.69 111 GLU A C 1
ATOM 883 O O . GLU A 1 111 ? -12.244 -7.177 18.948 1.00 92.69 111 GLU A O 1
ATOM 888 N N . LEU A 1 112 ? -13.029 -5.751 20.486 1.00 91.88 112 LEU A N 1
ATOM 889 C CA . LEU A 1 112 ? -13.594 -4.822 19.505 1.00 91.88 112 LEU A CA 1
ATOM 890 C C . LEU A 1 112 ? -12.550 -4.221 18.563 1.00 91.88 112 LEU A C 1
ATOM 892 O O . LEU A 1 112 ? -12.846 -3.983 17.391 1.00 91.88 112 LEU A O 1
ATOM 896 N N . ARG A 1 113 ? -11.357 -3.905 19.080 1.00 90.31 113 ARG A N 1
ATOM 897 C CA . ARG A 1 113 ? -10.271 -3.344 18.267 1.00 90.31 113 ARG A CA 1
ATOM 898 C C . ARG A 1 113 ? -9.734 -4.379 17.295 1.00 90.31 113 ARG A C 1
ATOM 900 O O . ARG A 1 113 ? -9.498 -4.025 16.146 1.00 90.31 113 ARG A O 1
ATOM 907 N N . GLU A 1 114 ? -9.567 -5.613 17.751 1.00 92.62 114 GLU A N 1
ATOM 908 C CA . GLU A 1 114 ? -9.069 -6.706 16.922 1.00 92.62 114 GLU A CA 1
ATOM 909 C C . GLU A 1 114 ? -10.063 -7.063 15.812 1.00 92.62 114 GLU A C 1
ATOM 911 O O . GLU A 1 114 ? -9.707 -7.078 14.635 1.00 92.62 114 GLU A O 1
ATOM 916 N N . GLU A 1 115 ? -11.343 -7.224 16.153 1.00 94.00 115 GLU A N 1
ATOM 917 C CA . GLU A 1 115 ? -12.393 -7.524 15.177 1.00 94.00 115 GLU A CA 1
ATOM 918 C C . GLU A 1 115 ? -12.500 -6.425 14.104 1.00 94.00 115 GLU A C 1
ATOM 920 O O . GLU A 1 115 ? -12.538 -6.703 12.901 1.00 94.00 115 GLU A O 1
ATOM 925 N N . GLU A 1 116 ? -12.494 -5.149 14.511 1.00 94.81 116 GLU A N 1
ATOM 926 C CA . GLU A 1 116 ? -12.545 -4.059 13.536 1.00 94.81 116 GLU A CA 1
ATOM 927 C C . GLU A 1 116 ? -11.247 -3.953 12.727 1.00 94.81 116 GLU A C 1
ATOM 929 O O . GLU A 1 116 ? -11.303 -3.595 11.551 1.00 94.81 116 GLU A O 1
ATOM 934 N N . ARG A 1 117 ? -10.087 -4.295 13.301 1.00 94.69 117 ARG A N 1
ATOM 935 C CA . ARG A 1 117 ? -8.816 -4.333 12.567 1.00 94.69 117 ARG A CA 1
ATOM 936 C C . ARG A 1 117 ? -8.824 -5.408 11.479 1.00 94.69 117 ARG A C 1
ATOM 938 O O . ARG A 1 117 ? -8.347 -5.159 10.370 1.00 94.69 117 ARG A O 1
ATOM 945 N N . GLN A 1 118 ? -9.402 -6.574 11.748 1.00 95.88 118 GLN A N 1
ATOM 946 C CA . GLN A 1 118 ? -9.576 -7.629 10.745 1.00 95.88 118 GLN A CA 1
ATOM 947 C C . GLN A 1 118 ? -10.557 -7.196 9.643 1.00 95.88 118 GLN A C 1
ATOM 949 O O . GLN A 1 118 ? -10.277 -7.345 8.449 1.00 95.88 118 GLN A O 1
ATOM 954 N N . SER A 1 119 ? -11.671 -6.566 10.028 1.00 96.75 119 SER A N 1
ATOM 955 C CA . SER A 1 119 ? -12.648 -5.990 9.094 1.00 96.75 119 SER A CA 1
ATOM 956 C C . SER A 1 119 ? -12.036 -4.896 8.209 1.00 96.75 119 SER A C 1
ATOM 958 O O . SER A 1 119 ? -12.232 -4.875 6.990 1.00 96.75 119 SER A O 1
ATOM 960 N N . SER A 1 120 ? -11.247 -3.990 8.790 1.00 97.25 120 SER A N 1
ATOM 961 C CA . SER A 1 120 ? -10.594 -2.903 8.062 1.00 97.25 120 SER A CA 1
ATOM 962 C C . SER A 1 120 ? -9.508 -3.406 7.118 1.00 97.25 120 SER A C 1
ATOM 964 O O . SER A 1 120 ? -9.433 -2.943 5.979 1.00 97.25 120 SER A O 1
ATOM 966 N N . THR A 1 121 ? -8.746 -4.418 7.532 1.00 97.50 121 THR A N 1
ATOM 967 C CA . THR A 1 121 ? -7.764 -5.097 6.676 1.00 97.50 121 THR A CA 1
ATOM 968 C C . THR A 1 121 ? -8.448 -5.792 5.499 1.00 97.50 121 THR A C 1
ATOM 970 O O . THR A 1 121 ? -8.006 -5.638 4.364 1.00 97.50 121 THR A O 1
ATOM 973 N N . SER A 1 122 ? -9.590 -6.448 5.720 1.00 97.88 122 SER A N 1
ATOM 974 C CA . SER A 1 122 ? -10.376 -7.081 4.647 1.00 97.88 122 SER A CA 1
ATOM 975 C C . SER A 1 122 ? -10.918 -6.058 3.640 1.00 97.88 122 SER A C 1
ATOM 977 O O . SER A 1 122 ? -10.837 -6.253 2.426 1.00 97.88 122 SER A O 1
ATOM 979 N N . ARG A 1 123 ? -11.421 -4.912 4.124 1.00 97.62 123 ARG A N 1
ATOM 980 C CA . ARG A 1 123 ? -11.828 -3.789 3.257 1.00 97.62 123 ARG A CA 1
ATOM 981 C C . ARG A 1 123 ? -10.652 -3.234 2.458 1.00 97.62 123 ARG A C 1
ATOM 983 O O . ARG A 1 123 ? -10.820 -2.890 1.289 1.00 97.62 123 ARG A O 1
ATOM 990 N N . TRP A 1 124 ? -9.479 -3.132 3.079 1.00 97.88 124 TRP A N 1
ATOM 991 C CA . TRP A 1 124 ? -8.266 -2.690 2.401 1.00 97.88 124 TRP A CA 1
ATOM 992 C C . TRP A 1 124 ? -7.831 -3.685 1.318 1.00 97.88 124 TRP A C 1
ATOM 994 O O . TRP A 1 124 ? -7.563 -3.256 0.198 1.00 97.88 124 TRP A O 1
ATOM 1004 N N . GLN A 1 125 ? -7.860 -4.990 1.595 1.00 98.38 125 GLN A N 1
ATOM 1005 C CA . GLN A 1 125 ? -7.553 -6.036 0.617 1.00 98.38 125 GLN A CA 1
ATOM 1006 C C . GLN A 1 125 ? -8.439 -5.920 -0.629 1.00 98.38 125 GLN A C 1
ATOM 1008 O O . GLN A 1 125 ? -7.928 -5.851 -1.744 1.00 98.38 125 GLN A O 1
ATOM 1013 N N . LEU A 1 126 ? -9.754 -5.751 -0.450 1.00 97.75 126 LEU A N 1
ATOM 1014 C CA . LEU A 1 126 ? -10.672 -5.553 -1.575 1.00 97.75 126 LEU A CA 1
ATOM 1015 C C . LEU A 1 126 ? -10.316 -4.313 -2.411 1.00 97.75 126 LEU A C 1
ATOM 1017 O O . LEU A 1 126 ? -10.349 -4.363 -3.639 1.00 97.75 126 LEU A O 1
ATOM 1021 N N . GLN A 1 127 ? -9.967 -3.196 -1.759 1.00 96.94 127 GLN A N 1
ATOM 1022 C CA . GLN A 1 127 ? -9.521 -1.986 -2.462 1.00 96.94 127 GLN A CA 1
ATOM 1023 C C . GLN A 1 127 ? -8.216 -2.218 -3.225 1.00 96.94 127 GLN A C 1
ATOM 1025 O O . GLN A 1 127 ? -8.042 -1.666 -4.311 1.00 96.94 127 GLN A O 1
ATOM 1030 N N . TRP A 1 128 ? -7.312 -3.021 -2.668 1.00 97.62 128 TRP A N 1
ATOM 1031 C CA . TRP A 1 128 ? -6.026 -3.330 -3.272 1.00 97.62 128 TRP A CA 1
ATOM 1032 C C . TRP A 1 128 ? -6.156 -4.214 -4.508 1.00 97.62 128 TRP A C 1
ATOM 1034 O O . TRP A 1 128 ? -5.547 -3.926 -5.538 1.00 97.62 128 TRP A O 1
ATOM 1044 N N . ASP A 1 129 ? -7.026 -5.217 -4.454 1.00 97.94 129 ASP A N 1
ATOM 1045 C CA . ASP A 1 129 ? -7.242 -6.136 -5.569 1.00 97.94 129 ASP A CA 1
ATOM 1046 C C . ASP A 1 129 ? -7.803 -5.435 -6.810 1.00 97.94 129 ASP A C 1
ATOM 1048 O O . ASP A 1 129 ? -7.368 -5.714 -7.931 1.00 97.94 129 ASP A O 1
ATOM 1052 N N . VAL A 1 130 ? -8.698 -4.462 -6.614 1.00 97.31 130 VAL A N 1
ATOM 1053 C CA . VAL A 1 130 ? -9.315 -3.689 -7.706 1.00 97.31 130 VAL A CA 1
ATOM 1054 C C . VAL A 1 130 ? -8.531 -2.429 -8.092 1.00 97.31 130 VAL A C 1
ATOM 1056 O O . VAL A 1 130 ? -8.905 -1.733 -9.043 1.00 97.31 130 VAL A O 1
ATOM 1059 N N . ALA A 1 131 ? -7.456 -2.095 -7.371 1.00 96.69 131 ALA A N 1
ATOM 1060 C CA . ALA A 1 131 ? -6.671 -0.899 -7.640 1.00 96.69 131 ALA A CA 1
ATOM 1061 C C . ALA A 1 131 ? -6.017 -0.973 -9.028 1.00 96.69 131 ALA A C 1
ATOM 1063 O O . ALA A 1 131 ? -5.354 -1.948 -9.392 1.00 96.69 131 ALA A O 1
ATOM 1064 N N . LYS A 1 132 ? -6.170 0.109 -9.802 1.00 96.69 132 LYS A N 1
ATOM 1065 C CA . LYS A 1 132 ? -5.552 0.252 -11.133 1.00 96.69 132 LYS A CA 1
ATOM 1066 C C . LYS A 1 132 ? -4.073 0.638 -11.060 1.00 96.69 132 LYS A C 1
ATOM 1068 O O . LYS A 1 132 ? -3.333 0.409 -12.009 1.00 96.69 132 LYS A O 1
ATOM 1073 N N . LYS A 1 133 ? -3.649 1.263 -9.959 1.00 94.94 133 LYS A N 1
ATOM 1074 C CA . LYS A 1 133 ? -2.270 1.712 -9.723 1.00 94.94 133 LYS A CA 1
ATOM 1075 C C . LYS A 1 133 ? -1.545 0.737 -8.801 1.00 94.94 133 LYS A C 1
ATOM 1077 O O . LYS A 1 133 ? -2.185 0.006 -8.057 1.00 94.94 133 LYS A O 1
ATOM 1082 N N . GLY A 1 134 ? -0.214 0.740 -8.850 1.00 93.56 134 GLY A N 1
ATOM 1083 C CA . GLY A 1 134 ? 0.599 -0.142 -8.011 1.00 93.56 134 GLY A CA 1
ATOM 1084 C C . GLY A 1 134 ? 0.582 -1.607 -8.448 1.00 93.56 134 GLY A C 1
ATOM 1085 O O . GLY A 1 134 ? 0.885 -2.474 -7.643 1.00 93.56 134 GLY A O 1
ATOM 1086 N N . ARG A 1 135 ? 0.233 -1.907 -9.707 1.00 94.38 135 ARG A N 1
ATOM 1087 C CA . ARG A 1 135 ? 0.080 -3.294 -10.178 1.00 94.38 135 ARG A CA 1
ATOM 1088 C C . ARG A 1 135 ? 1.347 -4.129 -10.042 1.00 94.38 135 ARG A C 1
ATOM 1090 O O . ARG A 1 135 ? 1.239 -5.282 -9.653 1.00 94.38 135 ARG A O 1
ATOM 1097 N N . TRP A 1 136 ? 2.516 -3.535 -10.275 1.00 92.38 136 TRP A N 1
ATOM 1098 C CA . TRP A 1 136 ? 3.800 -4.176 -9.989 1.00 92.38 136 TRP A CA 1
ATOM 1099 C C . TRP A 1 136 ? 3.898 -4.616 -8.521 1.00 92.38 136 TRP A C 1
ATOM 1101 O O . TRP A 1 136 ? 4.105 -5.789 -8.228 1.00 92.38 136 TRP A O 1
ATOM 1111 N N . THR A 1 137 ? 3.644 -3.694 -7.590 1.00 95.38 137 THR A N 1
ATOM 1112 C CA . THR A 1 137 ? 3.628 -3.994 -6.155 1.00 95.38 137 THR A CA 1
ATOM 1113 C C . THR A 1 137 ? 2.565 -5.036 -5.804 1.00 95.38 137 THR A C 1
ATOM 1115 O O . THR A 1 137 ? 2.825 -5.871 -4.950 1.00 95.38 137 THR A O 1
ATOM 1118 N N . HIS A 1 138 ? 1.399 -5.044 -6.466 1.00 96.44 138 HIS A N 1
ATOM 1119 C CA . HIS A 1 138 ? 0.361 -6.069 -6.258 1.00 96.44 138 HIS A CA 1
ATOM 1120 C C . HIS A 1 138 ? 0.839 -7.453 -6.690 1.00 96.44 138 HIS A C 1
ATOM 1122 O O . HIS A 1 138 ? 0.608 -8.413 -5.965 1.00 96.44 138 HIS A O 1
ATOM 1128 N N . CYS A 1 139 ? 1.570 -7.562 -7.804 1.00 93.81 139 CYS A N 1
ATOM 1129 C CA . CYS A 1 139 ? 2.158 -8.832 -8.236 1.00 93.81 139 CYS A CA 1
ATOM 1130 C C . CYS A 1 139 ? 3.093 -9.430 -7.171 1.00 93.81 139 CYS A C 1
ATOM 1132 O O . CYS A 1 139 ? 3.103 -10.647 -6.995 1.00 93.81 139 CYS A O 1
ATOM 1134 N N . LEU A 1 140 ? 3.835 -8.583 -6.449 1.00 93.62 140 LEU A N 1
ATOM 1135 C CA . LEU A 1 140 ? 4.764 -8.997 -5.392 1.00 93.62 140 LEU A CA 1
ATOM 1136 C C . LEU A 1 140 ? 4.075 -9.199 -4.032 1.00 93.62 140 LEU A C 1
ATOM 1138 O O . LEU A 1 140 ? 4.383 -10.140 -3.307 1.00 93.62 140 LEU A O 1
ATOM 1142 N N . ILE A 1 141 ? 3.146 -8.311 -3.681 1.00 95.25 141 ILE A N 1
ATOM 1143 C CA . ILE A 1 141 ? 2.471 -8.244 -2.383 1.00 95.25 141 ILE A CA 1
ATOM 1144 C C . ILE A 1 141 ? 0.966 -8.337 -2.622 1.00 95.25 141 ILE A C 1
ATOM 1146 O O . ILE A 1 141 ? 0.248 -7.335 -2.655 1.00 95.25 141 ILE A O 1
ATOM 1150 N N . ARG A 1 142 ? 0.486 -9.566 -2.811 1.00 96.62 142 ARG A N 1
ATOM 1151 C CA . ARG A 1 142 ? -0.931 -9.832 -3.097 1.00 96.62 142 ARG A CA 1
ATOM 1152 C C . ARG A 1 142 ? -1.798 -9.770 -1.845 1.00 96.62 142 ARG A C 1
ATOM 1154 O O . ARG A 1 142 ? -2.877 -9.195 -1.900 1.00 96.62 142 ARG A O 1
ATOM 1161 N N . GLN A 1 143 ? -1.318 -10.357 -0.749 1.00 97.12 143 GLN A N 1
ATOM 1162 C CA . GLN A 1 143 ? -2.055 -10.486 0.509 1.00 97.12 143 GLN A CA 1
ATOM 1163 C C . GLN A 1 143 ? -1.513 -9.513 1.554 1.00 97.12 143 GLN A C 1
ATOM 1165 O O . GLN A 1 143 ? -0.358 -9.610 1.981 1.00 97.12 143 GLN A O 1
ATOM 1170 N N . ILE A 1 144 ? -2.343 -8.547 1.935 1.00 96.50 144 ILE A N 1
ATOM 1171 C CA . ILE A 1 144 ? -1.976 -7.463 2.847 1.00 96.50 144 ILE A CA 1
ATOM 1172 C C . ILE A 1 144 ? -1.783 -7.984 4.263 1.00 96.50 144 ILE A C 1
ATOM 1174 O O . ILE A 1 144 ? -0.830 -7.587 4.922 1.00 96.50 144 ILE A O 1
ATOM 1178 N N . ASP A 1 145 ? -2.652 -8.868 4.738 1.00 95.44 145 ASP A N 1
ATOM 1179 C CA . ASP A 1 145 ? -2.560 -9.448 6.078 1.00 95.44 145 ASP A CA 1
ATOM 1180 C C . ASP A 1 145 ? -1.226 -10.183 6.278 1.00 95.44 145 ASP A C 1
ATOM 1182 O O . ASP A 1 145 ? -0.533 -9.943 7.267 1.00 95.44 145 ASP A O 1
ATOM 1186 N N . VAL A 1 146 ? -0.812 -10.991 5.299 1.00 95.25 146 VAL A N 1
ATOM 1187 C CA . VAL A 1 146 ? 0.477 -11.693 5.318 1.00 95.25 146 VAL A CA 1
ATOM 1188 C C . VAL A 1 146 ? 1.628 -10.692 5.328 1.00 95.25 146 VAL A C 1
ATOM 1190 O O . VAL A 1 146 ? 2.577 -10.841 6.096 1.00 95.25 146 VAL A O 1
ATOM 1193 N N . TRP A 1 147 ? 1.539 -9.642 4.506 1.00 95.31 147 TRP A N 1
ATOM 1194 C CA . TRP A 1 147 ? 2.549 -8.589 4.476 1.00 95.31 147 TRP A CA 1
ATOM 1195 C C . TRP A 1 147 ? 2.658 -7.882 5.827 1.00 95.31 147 TRP A C 1
ATOM 1197 O O . TRP A 1 147 ? 3.760 -7.750 6.345 1.00 95.31 147 TRP A O 1
ATOM 1207 N N . LEU A 1 148 ? 1.549 -7.454 6.428 1.00 92.81 148 LEU A N 1
ATOM 1208 C C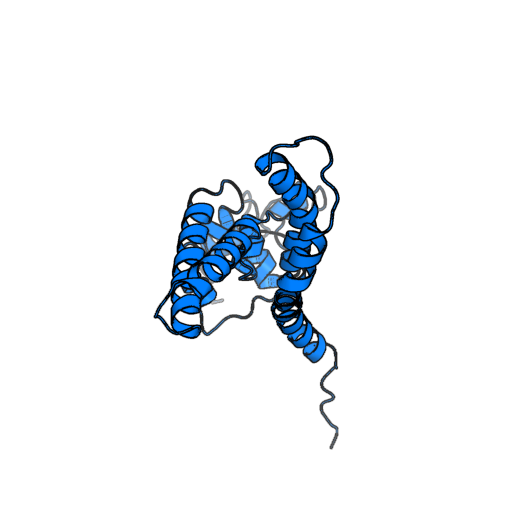A . LEU A 1 148 ? 1.550 -6.724 7.700 1.00 92.81 148 LEU A CA 1
ATOM 1209 C C . LEU A 1 148 ? 2.063 -7.562 8.877 1.00 92.81 148 LEU A C 1
ATOM 1211 O O . LEU A 1 148 ? 2.672 -7.002 9.784 1.00 92.81 148 LEU A O 1
ATOM 1215 N N . ASN A 1 149 ? 1.829 -8.876 8.855 1.00 92.31 149 ASN A N 1
ATOM 1216 C CA . ASN A 1 149 ? 2.169 -9.794 9.947 1.00 92.31 149 ASN A CA 1
ATOM 1217 C C . ASN A 1 149 ? 3.487 -10.555 9.729 1.00 92.31 149 ASN A C 1
ATOM 1219 O O . ASN A 1 149 ? 3.767 -11.535 10.420 1.00 92.31 149 ASN A O 1
ATOM 1223 N N . ARG A 1 150 ? 4.311 -10.139 8.762 1.00 90.44 150 ARG A N 1
ATOM 1224 C CA . ARG A 1 150 ? 5.614 -10.769 8.532 1.00 90.44 150 ARG A CA 1
ATOM 1225 C C . ARG A 1 150 ? 6.579 -10.481 9.689 1.00 90.44 150 ARG A C 1
ATOM 1227 O O . ARG A 1 150 ? 6.711 -9.346 10.136 1.00 90.44 150 ARG A O 1
ATOM 1234 N N . ASN A 1 151 ? 7.326 -11.502 10.105 1.00 85.25 151 ASN A N 1
ATOM 1235 C CA . ASN A 1 151 ? 8.315 -11.397 11.189 1.00 85.25 151 ASN A CA 1
ATOM 1236 C C . ASN A 1 151 ? 9.704 -10.926 10.721 1.00 85.25 151 ASN A C 1
ATOM 1238 O O . ASN A 1 151 ? 10.632 -10.855 11.521 1.00 85.25 151 ASN A O 1
ATOM 1242 N N . HIS A 1 152 ? 9.885 -10.676 9.424 1.00 77.56 152 HIS A N 1
ATOM 1243 C CA . HIS A 1 152 ? 11.186 -10.392 8.821 1.00 77.56 152 HIS A CA 1
ATOM 1244 C C . HIS A 1 152 ? 11.088 -9.312 7.740 1.00 77.56 152 HIS A C 1
ATOM 1246 O O . HIS A 1 152 ? 10.020 -9.058 7.182 1.00 77.56 152 HIS A O 1
ATOM 1252 N N . GLY A 1 153 ? 12.237 -8.725 7.401 1.00 69.69 153 GLY A N 1
ATOM 1253 C CA . GLY A 1 153 ? 12.369 -7.820 6.262 1.00 69.69 153 GLY A CA 1
ATOM 1254 C C . GLY A 1 153 ? 11.888 -6.406 6.567 1.00 69.69 153 GLY A C 1
ATOM 1255 O O . GLY A 1 153 ? 10.775 -6.014 6.198 1.00 69.69 153 GLY A O 1
ATOM 1256 N N . GLU A 1 154 ? 12.766 -5.624 7.195 1.00 78.25 154 GLU A N 1
ATOM 1257 C CA . GLU A 1 154 ? 12.631 -4.171 7.198 1.00 78.25 154 GLU A CA 1
ATOM 1258 C C . GLU A 1 154 ? 12.709 -3.645 5.765 1.00 78.25 154 GLU A C 1
ATOM 1260 O O . GLU A 1 154 ? 13.556 -4.060 4.967 1.00 78.25 154 GLU A O 1
ATOM 1265 N N . VAL A 1 155 ? 11.818 -2.717 5.421 1.00 84.00 155 VAL A N 1
ATOM 1266 C CA . VAL A 1 155 ? 11.809 -2.131 4.083 1.00 84.00 155 VAL A CA 1
ATOM 1267 C C . VAL A 1 155 ? 12.806 -0.980 4.037 1.00 84.00 155 VAL A C 1
ATOM 1269 O O . VAL A 1 155 ? 12.470 0.164 4.329 1.00 84.00 155 VAL A O 1
ATOM 1272 N N . ASN A 1 156 ? 14.049 -1.283 3.666 1.00 86.94 156 ASN A N 1
ATOM 1273 C CA . ASN A 1 156 ? 15.050 -0.250 3.412 1.00 86.94 156 ASN A CA 1
ATOM 1274 C C . ASN A 1 156 ? 14.768 0.503 2.091 1.00 86.94 156 ASN A C 1
ATOM 1276 O O . ASN A 1 156 ? 13.843 0.178 1.339 1.00 86.94 156 ASN A O 1
ATOM 1280 N N . TYR A 1 157 ? 15.569 1.534 1.803 1.00 85.00 157 TYR A N 1
ATOM 1281 C CA . TYR A 1 157 ? 15.404 2.363 0.604 1.00 85.00 157 TYR A CA 1
ATOM 1282 C C . TYR A 1 157 ? 15.428 1.542 -0.696 1.00 85.00 157 TYR A C 1
ATOM 1284 O O . TYR A 1 157 ? 14.528 1.685 -1.523 1.00 85.00 157 TYR A O 1
ATOM 1292 N N . TYR A 1 158 ? 16.419 0.665 -0.867 1.00 85.38 158 TYR A N 1
ATOM 1293 C CA . TYR A 1 158 ? 16.586 -0.126 -2.090 1.00 85.38 158 TYR A CA 1
ATOM 1294 C C . TYR A 1 158 ? 15.468 -1.154 -2.259 1.00 85.38 158 TYR A C 1
ATOM 1296 O O . TYR A 1 158 ? 14.912 -1.285 -3.348 1.00 85.38 158 TYR A O 1
ATOM 1304 N N . LEU A 1 159 ? 15.068 -1.810 -1.168 1.00 88.38 159 LEU A N 1
ATOM 1305 C CA . LEU A 1 159 ? 13.934 -2.725 -1.170 1.00 88.38 159 LEU A CA 1
ATOM 1306 C C . LEU A 1 159 ? 12.633 -1.986 -1.504 1.00 88.38 159 LEU A C 1
ATOM 1308 O O . LEU A 1 159 ? 11.834 -2.479 -2.293 1.00 88.38 159 LEU A O 1
ATOM 1312 N N . THR A 1 160 ? 12.439 -0.769 -0.988 1.00 91.50 160 THR A N 1
ATOM 1313 C CA . THR A 1 160 ? 11.295 0.067 -1.376 1.00 91.50 160 THR A CA 1
ATOM 1314 C C . THR A 1 160 ? 11.300 0.355 -2.876 1.00 91.50 160 THR A C 1
ATOM 1316 O O . THR A 1 160 ? 10.269 0.198 -3.527 1.00 91.50 160 THR A O 1
ATOM 1319 N N . GLN A 1 161 ? 12.440 0.772 -3.434 1.00 88.50 161 GLN A N 1
ATOM 1320 C CA . GLN A 1 161 ? 12.568 1.064 -4.865 1.00 88.50 161 GLN A CA 1
ATOM 1321 C C . GLN A 1 161 ? 12.236 -0.161 -5.723 1.00 88.50 161 GLN A C 1
ATOM 1323 O O . GLN A 1 161 ? 11.432 -0.068 -6.648 1.00 88.50 161 GLN A O 1
ATOM 1328 N N . MET A 1 162 ? 12.751 -1.326 -5.342 1.00 89.19 162 MET A N 1
ATOM 1329 C CA . MET A 1 162 ? 12.420 -2.614 -5.948 1.00 89.19 162 MET A CA 1
ATOM 1330 C C . MET A 1 162 ? 10.917 -2.920 -5.889 1.00 89.19 162 MET A C 1
ATOM 1332 O O . MET A 1 162 ? 10.298 -3.181 -6.920 1.00 89.19 162 MET A O 1
ATOM 1336 N N . LEU A 1 163 ? 10.308 -2.871 -4.701 1.00 91.75 163 LEU A N 1
ATOM 1337 C CA . LEU A 1 163 ? 8.896 -3.224 -4.500 1.00 91.75 163 LEU A CA 1
ATOM 1338 C C . LEU A 1 163 ? 7.950 -2.268 -5.235 1.00 91.75 163 LEU A C 1
ATOM 1340 O O . LEU A 1 163 ? 6.829 -2.634 -5.591 1.00 91.75 163 LEU A O 1
ATOM 1344 N N . LEU A 1 164 ? 8.403 -1.038 -5.469 1.00 90.81 164 LEU A N 1
ATOM 1345 C CA . LEU A 1 164 ? 7.694 -0.028 -6.248 1.00 90.81 164 LEU A CA 1
ATOM 1346 C C . LEU A 1 164 ? 7.993 -0.085 -7.745 1.00 90.81 164 LEU A C 1
ATOM 1348 O O . LEU A 1 164 ? 7.274 0.552 -8.512 1.00 90.81 164 LEU A O 1
ATOM 1352 N N . GLY A 1 165 ? 9.015 -0.834 -8.160 1.00 86.50 165 GLY A N 1
ATOM 1353 C CA . GLY A 1 165 ? 9.446 -0.922 -9.552 1.00 86.50 165 GLY A CA 1
ATOM 1354 C C . GLY A 1 165 ? 10.061 0.386 -10.045 1.00 86.50 165 GLY A C 1
ATOM 1355 O O . GLY A 1 165 ? 9.725 0.876 -11.119 1.00 86.50 165 GLY A O 1
ATOM 1356 N N . HIS A 1 166 ? 10.891 1.015 -9.214 1.00 82.12 166 HIS A N 1
ATOM 1357 C CA . HIS A 1 166 ? 11.240 2.421 -9.345 1.00 82.12 166 HIS A CA 1
ATOM 1358 C C . HIS A 1 166 ? 12.722 2.698 -9.071 1.00 82.12 166 HIS A C 1
ATOM 1360 O O . HIS A 1 166 ? 13.391 1.923 -8.405 1.00 82.12 166 HIS A O 1
ATOM 1366 N N . GLY A 1 167 ? 13.223 3.843 -9.543 1.00 73.62 167 GLY A N 1
ATOM 1367 C CA . GLY A 1 167 ? 14.342 4.575 -8.933 1.00 73.62 167 GLY A CA 1
ATOM 1368 C C . GLY A 1 167 ? 15.760 4.026 -9.111 1.00 73.62 167 GLY A C 1
ATOM 1369 O O . GLY A 1 167 ? 16.689 4.820 -9.023 1.00 73.62 167 GLY A O 1
ATOM 1370 N N . CYS A 1 168 ? 15.946 2.732 -9.365 1.00 77.06 168 CYS A N 1
ATOM 1371 C CA . CYS A 1 168 ? 17.262 2.128 -9.620 1.00 77.06 168 CYS A CA 1
ATOM 1372 C C . CYS A 1 168 ? 17.372 1.429 -10.982 1.00 77.06 168 CYS A C 1
ATOM 1374 O O . CYS A 1 168 ? 18.394 0.821 -11.263 1.00 77.06 168 CYS A O 1
ATOM 1376 N N . PHE A 1 169 ? 16.334 1.531 -11.811 1.00 84.00 169 PHE A N 1
ATOM 1377 C CA . PHE A 1 169 ? 16.208 0.839 -13.092 1.00 84.00 169 PHE A CA 1
ATOM 1378 C C . PHE A 1 169 ? 16.418 1.813 -14.259 1.00 84.00 169 PHE A C 1
ATOM 1380 O O . PHE A 1 169 ? 15.826 2.900 -14.263 1.00 84.00 169 PHE A O 1
ATOM 1387 N N . ARG A 1 170 ? 17.213 1.452 -15.273 1.00 87.69 170 ARG A N 1
ATOM 1388 C CA . ARG A 1 170 ? 17.449 2.305 -16.455 1.00 87.69 170 ARG A CA 1
ATOM 1389 C C . ARG A 1 170 ? 16.167 2.587 -17.224 1.00 87.69 170 ARG A C 1
ATOM 1391 O O . ARG A 1 170 ? 15.966 3.722 -17.650 1.00 87.69 170 ARG A O 1
ATOM 1398 N N . ALA A 1 171 ? 15.236 1.631 -17.307 1.00 87.50 171 ALA A N 1
ATOM 1399 C CA . ALA A 1 171 ? 13.921 1.877 -17.905 1.00 87.50 171 ALA A CA 1
ATOM 1400 C C . ALA A 1 171 ? 13.172 3.018 -17.199 1.00 87.50 171 ALA A C 1
ATOM 1402 O O . ALA A 1 171 ? 12.550 3.866 -17.846 1.00 87.50 171 ALA A O 1
ATOM 1403 N N . TYR A 1 172 ? 13.300 3.095 -15.871 1.00 85.19 172 TYR A N 1
ATOM 1404 C CA . TYR A 1 172 ? 12.744 4.187 -15.085 1.00 85.19 172 TYR A CA 1
A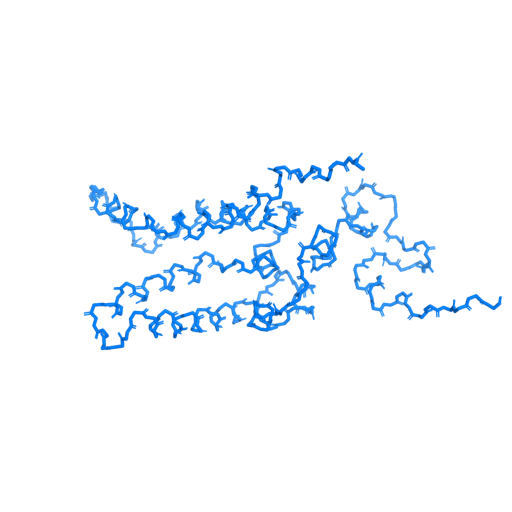TOM 1405 C C . TYR A 1 172 ? 13.471 5.517 -15.359 1.00 85.19 172 TYR A C 1
ATOM 1407 O O . TYR A 1 172 ? 12.818 6.537 -15.584 1.00 85.19 172 TYR A O 1
ATOM 1415 N N . PHE A 1 173 ? 14.808 5.542 -15.379 1.00 86.31 173 PHE A N 1
ATOM 1416 C CA . PHE A 1 173 ? 15.559 6.777 -15.648 1.00 86.31 173 PHE A CA 1
ATOM 1417 C C . PHE A 1 173 ? 15.349 7.318 -17.065 1.00 86.31 173 PHE A C 1
ATOM 1419 O O . PHE A 1 173 ? 15.169 8.529 -17.232 1.00 86.31 173 PHE A O 1
ATOM 1426 N N . HIS A 1 174 ? 15.289 6.436 -18.060 1.00 89.00 174 HIS A N 1
ATOM 1427 C CA . HIS A 1 174 ? 14.994 6.780 -19.446 1.00 89.00 174 HIS A CA 1
ATOM 1428 C C . HIS A 1 174 ? 13.596 7.404 -19.594 1.00 89.00 174 HIS A C 1
ATOM 1430 O O . HIS A 1 174 ? 13.445 8.430 -20.255 1.00 89.00 174 HIS A O 1
ATOM 1436 N N . HIS A 1 175 ? 12.577 6.888 -18.888 1.00 87.19 175 HIS A N 1
ATOM 1437 C CA . HIS A 1 175 ? 11.235 7.493 -18.874 1.00 87.19 175 HIS A CA 1
ATOM 1438 C C . HIS A 1 175 ? 11.243 8.964 -18.412 1.00 87.19 175 HIS A C 1
ATOM 1440 O O . HIS A 1 175 ? 10.482 9.788 -18.921 1.00 87.19 175 HIS A O 1
ATOM 1446 N N . PHE A 1 176 ? 12.139 9.317 -17.485 1.00 85.19 176 PHE A N 1
ATOM 1447 C CA . PHE A 1 176 ? 12.337 10.692 -17.010 1.00 85.19 176 PHE A CA 1
ATOM 1448 C C . PHE A 1 176 ? 13.402 11.478 -17.781 1.00 85.19 176 PHE A C 1
ATOM 1450 O O . PHE A 1 176 ? 13.746 12.582 -17.354 1.00 85.19 176 PHE A O 1
ATOM 1457 N N . LYS A 1 177 ? 13.902 10.944 -18.904 1.00 88.12 177 LYS A N 1
ATOM 1458 C CA . LYS A 1 177 ? 14.942 11.559 -19.742 1.00 88.12 177 LYS A CA 1
ATOM 1459 C C . LYS A 1 177 ? 16.225 11.872 -18.961 1.00 88.12 177 LYS A C 1
ATOM 1461 O O . LYS A 1 177 ? 16.811 12.939 -19.118 1.00 88.12 177 LYS A O 1
ATOM 1466 N N . ARG A 1 178 ? 16.603 10.971 -18.048 1.00 84.94 178 ARG A N 1
ATOM 1467 C CA . ARG A 1 178 ? 17.830 11.062 -17.233 1.00 84.94 178 ARG A CA 1
ATOM 1468 C C . ARG A 1 178 ? 18.909 10.062 -17.636 1.00 84.94 178 ARG A C 1
ATOM 1470 O O . ARG A 1 178 ? 20.032 10.193 -17.170 1.00 84.94 178 ARG A O 1
ATOM 1477 N N . ASP A 1 179 ? 18.548 9.075 -18.442 1.00 85.81 179 ASP A N 1
ATOM 1478 C CA . ASP A 1 179 ? 19.458 8.127 -19.078 1.00 85.81 179 ASP A CA 1
ATOM 1479 C C . ASP A 1 179 ? 19.085 8.082 -20.563 1.00 85.81 179 ASP A C 1
ATOM 1481 O O . ASP A 1 179 ? 17.906 8.243 -20.901 1.00 85.81 179 ASP A O 1
ATOM 1485 N N . ASP A 1 180 ? 20.076 7.886 -21.425 1.00 89.06 180 ASP A N 1
ATOM 1486 C CA . ASP A 1 180 ? 19.910 7.873 -22.880 1.00 89.06 180 ASP A CA 1
ATOM 1487 C C . ASP A 1 180 ? 19.330 6.544 -23.382 1.00 89.06 180 ASP A C 1
ATOM 1489 O O . ASP A 1 180 ? 18.847 6.464 -24.509 1.00 89.06 180 ASP A O 1
ATOM 1493 N N . SER A 1 181 ? 19.345 5.497 -22.548 1.00 89.94 181 SER A N 1
ATOM 1494 C CA . SER A 1 181 ? 18.808 4.185 -22.905 1.00 89.94 181 SER A CA 1
ATOM 1495 C C . SER A 1 181 ? 18.105 3.506 -21.735 1.00 89.94 181 SER A C 1
ATOM 1497 O O . SER A 1 181 ? 18.617 3.467 -20.616 1.00 89.94 181 SER A O 1
ATOM 1499 N N . SER A 1 182 ? 16.948 2.901 -22.016 1.00 92.00 182 SER A N 1
ATOM 1500 C CA . SER A 1 182 ? 16.244 2.014 -21.085 1.00 92.00 182 SER A CA 1
ATOM 1501 C C . SER A 1 182 ? 16.840 0.611 -21.001 1.00 92.00 182 SER A C 1
ATOM 1503 O O . SER A 1 182 ? 16.386 -0.165 -20.167 1.00 92.00 182 SER A O 1
ATOM 1505 N N . GLU A 1 183 ? 17.777 0.251 -21.880 1.00 92.38 183 GLU A N 1
ATOM 1506 C CA . GLU A 1 183 ? 18.227 -1.132 -22.043 1.00 92.38 183 GLU A CA 1
ATOM 1507 C C . GLU A 1 183 ? 19.093 -1.624 -20.887 1.00 92.38 183 GLU A C 1
ATOM 1509 O O . GLU A 1 183 ? 19.861 -0.870 -20.285 1.00 92.38 183 GLU A O 1
ATOM 1514 N N . CYS A 1 184 ? 18.979 -2.919 -20.612 1.00 88.12 184 CYS A N 1
ATOM 1515 C CA . CYS A 1 184 ? 19.810 -3.632 -19.665 1.00 88.12 184 CYS A CA 1
ATOM 1516 C C . CYS A 1 184 ? 21.225 -3.850 -20.224 1.00 88.12 184 CYS A C 1
ATOM 1518 O O . CYS A 1 184 ? 21.368 -4.452 -21.291 1.00 88.12 184 CYS A O 1
ATOM 1520 N N . PRO A 1 185 ? 22.287 -3.466 -19.486 1.00 86.44 185 PRO A N 1
ATOM 1521 C CA . PRO A 1 185 ? 23.668 -3.668 -19.925 1.00 86.44 185 PRO A CA 1
ATOM 1522 C C . PRO A 1 185 ? 24.040 -5.136 -20.164 1.00 86.44 185 PRO A C 1
ATOM 1524 O O . PRO A 1 185 ? 24.948 -5.422 -20.939 1.00 86.44 185 PRO A O 1
ATOM 1527 N N . SER A 1 186 ? 23.361 -6.069 -19.493 1.00 86.50 186 SER A N 1
ATOM 1528 C CA . SER A 1 186 ? 23.636 -7.507 -19.596 1.00 86.50 186 SER A CA 1
ATOM 1529 C C . SER A 1 186 ? 22.649 -8.256 -20.496 1.00 86.50 186 SER A C 1
ATOM 1531 O O . SER A 1 186 ? 22.858 -9.435 -20.768 1.00 86.50 186 SER A O 1
ATOM 1533 N N . CYS A 1 187 ? 21.570 -7.612 -20.951 1.00 87.75 187 CYS A N 1
ATOM 1534 C CA . CYS A 1 187 ? 20.531 -8.225 -21.780 1.00 87.75 187 CYS A CA 1
ATOM 1535 C C . CYS A 1 187 ? 20.162 -7.282 -22.939 1.00 87.75 187 CYS A C 1
ATOM 1537 O O . CYS A 1 187 ? 19.206 -6.511 -22.818 1.00 87.75 187 CYS A O 1
ATOM 1539 N N . PRO A 1 188 ? 20.906 -7.337 -24.061 1.00 85.06 188 PRO A N 1
ATOM 1540 C CA . PRO A 1 188 ? 20.688 -6.454 -25.205 1.00 85.06 188 PRO A CA 1
ATOM 1541 C C . PRO A 1 188 ? 19.234 -6.466 -25.694 1.00 85.06 188 PRO A C 1
ATOM 1543 O O . PRO A 1 188 ? 18.626 -7.532 -25.829 1.00 85.06 188 PRO A O 1
ATOM 1546 N N . GLY A 1 189 ? 18.669 -5.284 -25.956 1.00 86.00 189 GLY A N 1
ATOM 1547 C CA . GLY A 1 189 ? 17.294 -5.134 -26.442 1.00 86.00 189 GLY A CA 1
ATOM 1548 C C . GLY A 1 189 ? 16.189 -5.404 -25.410 1.00 86.00 189 GLY A C 1
ATOM 1549 O O . GLY A 1 189 ? 15.012 -5.375 -25.770 1.00 86.00 189 GLY A O 1
ATOM 1550 N N . GLN A 1 190 ? 16.523 -5.665 -24.141 1.00 90.06 190 GLN A N 1
ATOM 1551 C CA . GLN A 1 190 ? 15.545 -5.744 -23.051 1.00 90.06 190 GLN A CA 1
ATOM 1552 C C . GLN A 1 190 ? 15.602 -4.476 -22.194 1.00 90.06 190 GLN A C 1
ATOM 1554 O O . GLN A 1 190 ? 16.698 -4.064 -21.811 1.00 90.06 190 GLN A O 1
ATOM 1559 N N . PRO A 1 191 ? 14.461 -3.848 -21.852 1.00 90.69 191 PRO A N 1
ATOM 1560 C CA . PRO A 1 191 ? 14.462 -2.751 -20.899 1.00 90.69 191 PRO A CA 1
ATOM 1561 C C . PRO A 1 191 ? 14.864 -3.266 -19.512 1.00 90.69 191 PRO A C 1
ATOM 1563 O O . PRO A 1 191 ? 14.357 -4.281 -19.039 1.00 90.69 191 PRO A O 1
ATOM 1566 N N . GLU A 1 192 ? 15.757 -2.551 -18.837 1.00 89.88 192 GLU A N 1
ATOM 1567 C CA . GLU A 1 192 ? 16.080 -2.815 -17.441 1.00 89.88 192 GLU A CA 1
ATOM 1568 C C . GLU A 1 192 ? 14.978 -2.224 -16.565 1.00 89.88 192 GLU A C 1
ATOM 1570 O O . GLU A 1 192 ? 15.071 -1.079 -16.126 1.00 89.88 192 GLU A O 1
ATOM 1575 N N . ASP A 1 193 ? 13.905 -2.981 -16.364 1.00 88.38 193 ASP A N 1
ATOM 1576 C CA . ASP A 1 193 ? 12.886 -2.720 -15.354 1.00 88.38 193 ASP A CA 1
ATOM 1577 C C . ASP A 1 193 ? 12.981 -3.736 -14.205 1.00 88.38 193 ASP A C 1
ATOM 1579 O O . ASP A 1 193 ? 13.780 -4.674 -14.226 1.00 88.38 193 ASP A O 1
ATOM 1583 N N . ALA A 1 194 ? 12.181 -3.531 -13.160 1.00 86.50 194 ALA A N 1
ATOM 1584 C CA . ALA A 1 194 ? 12.200 -4.414 -12.001 1.00 86.50 194 ALA A CA 1
ATOM 1585 C C . ALA A 1 194 ? 11.821 -5.858 -12.368 1.00 86.50 194 ALA A C 1
ATOM 1587 O O . ALA A 1 194 ? 12.426 -6.798 -11.862 1.00 86.50 194 ALA A O 1
ATOM 1588 N N . GLU A 1 195 ? 10.862 -6.060 -13.272 1.00 85.50 195 GLU A N 1
ATOM 1589 C CA . GLU A 1 195 ? 10.465 -7.405 -13.690 1.00 85.50 195 GLU A CA 1
ATOM 1590 C C . GLU A 1 195 ? 11.621 -8.136 -14.371 1.00 85.50 195 GLU A C 1
ATOM 1592 O O . GLU A 1 195 ? 11.918 -9.284 -14.034 1.00 85.50 195 GLU A O 1
ATOM 1597 N N . HIS A 1 196 ? 12.301 -7.451 -15.288 1.00 86.06 196 HIS A N 1
ATOM 1598 C CA . HIS A 1 196 ? 13.457 -7.964 -15.995 1.00 86.06 196 HIS A CA 1
ATOM 1599 C C . HIS A 1 196 ? 14.583 -8.331 -15.024 1.00 86.06 196 HIS A C 1
ATOM 1601 O O . HIS A 1 196 ? 15.031 -9.479 -15.013 1.00 86.06 196 HIS A O 1
ATOM 1607 N N . VAL A 1 197 ? 14.980 -7.393 -14.160 1.00 83.06 197 VAL A N 1
ATOM 1608 C CA . VAL A 1 197 ? 16.086 -7.588 -13.214 1.00 83.06 197 VAL A CA 1
ATOM 1609 C C . VAL A 1 197 ? 15.800 -8.716 -12.220 1.00 83.06 197 VAL A C 1
ATOM 1611 O O . VAL A 1 197 ? 16.694 -9.505 -11.928 1.00 83.06 197 VAL A O 1
ATOM 1614 N N . PHE A 1 198 ? 14.569 -8.840 -11.713 1.00 78.50 198 PHE A N 1
ATOM 1615 C CA . PHE A 1 198 ? 14.263 -9.836 -10.679 1.00 78.50 198 PHE A CA 1
ATOM 1616 C C . PHE A 1 198 ? 13.881 -11.210 -11.217 1.00 78.50 198 PHE A C 1
ATOM 1618 O O . PHE A 1 198 ? 14.265 -12.213 -10.618 1.00 78.50 198 PHE A O 1
ATOM 1625 N N . PHE A 1 199 ? 13.115 -11.283 -12.306 1.00 80.19 199 PHE A N 1
ATOM 1626 C CA . PHE A 1 199 ? 12.567 -12.556 -12.782 1.00 80.19 199 PHE A CA 1
ATOM 1627 C C . PHE A 1 199 ? 13.259 -13.100 -14.027 1.00 80.19 199 PHE A C 1
ATOM 1629 O O . PHE A 1 199 ? 13.154 -14.297 -14.286 1.00 80.19 199 PHE A O 1
ATOM 1636 N N . ARG A 1 200 ? 13.939 -12.255 -14.814 1.00 77.44 200 ARG A N 1
ATOM 1637 C CA . ARG A 1 200 ? 14.461 -12.649 -16.134 1.00 77.44 200 ARG A CA 1
ATOM 1638 C C . ARG A 1 200 ? 15.988 -12.653 -16.227 1.00 77.44 200 ARG A C 1
ATOM 1640 O O . ARG A 1 200 ? 16.515 -13.338 -17.095 1.00 77.44 200 ARG A O 1
ATOM 1647 N N . MET A 1 201 ? 16.696 -11.949 -15.342 1.00 70.38 201 MET A N 1
ATOM 1648 C CA . MET A 1 201 ? 18.163 -11.829 -15.392 1.00 70.38 201 MET A CA 1
ATOM 1649 C C . MET A 1 201 ? 18.971 -12.983 -14.756 1.00 70.38 201 MET A C 1
ATOM 1651 O O . MET A 1 201 ? 20.194 -12.887 -14.731 1.00 70.38 201 MET A O 1
ATOM 1655 N N . ALA A 1 202 ? 18.380 -14.084 -14.272 1.00 58.12 202 ALA A N 1
ATOM 1656 C CA . ALA A 1 202 ? 19.163 -15.206 -13.717 1.00 58.12 202 ALA A CA 1
ATOM 1657 C C . ALA A 1 202 ? 18.912 -16.526 -14.472 1.00 58.12 202 ALA A C 1
ATOM 1659 O O . ALA A 1 202 ? 17.760 -16.888 -14.714 1.00 58.12 202 ALA A O 1
ATOM 1660 N N . PRO A 1 203 ? 19.992 -17.248 -14.834 1.00 50.72 203 PRO A N 1
ATOM 1661 C CA . PRO A 1 203 ? 20.817 -17.916 -13.833 1.00 50.72 203 PRO A CA 1
ATOM 1662 C C . PRO A 1 203 ? 22.254 -17.388 -13.757 1.00 50.72 203 PRO A C 1
ATOM 1664 O O . PRO A 1 203 ? 22.949 -17.251 -14.759 1.00 50.72 203 PRO A O 1
ATOM 1667 N N . PHE A 1 204 ? 22.706 -17.172 -12.523 1.00 48.78 204 PHE A N 1
ATOM 1668 C CA . PHE A 1 204 ? 24.113 -17.079 -12.142 1.00 48.78 204 PHE A CA 1
ATOM 1669 C C . PHE A 1 204 ? 24.883 -18.263 -12.751 1.00 48.78 204 PHE A C 1
ATOM 1671 O O . PHE A 1 204 ? 24.693 -19.401 -12.321 1.00 48.78 204 PHE A O 1
ATOM 1678 N N . GLN A 1 205 ? 25.720 -18.024 -13.762 1.00 41.88 205 GLN A N 1
ATOM 1679 C CA . GLN A 1 205 ? 26.707 -19.018 -14.173 1.00 41.88 205 GLN A CA 1
ATOM 1680 C C . GLN A 1 205 ? 27.903 -18.887 -13.224 1.00 41.88 205 GLN A C 1
ATOM 1682 O O . GLN A 1 205 ? 28.521 -17.820 -13.197 1.00 41.88 205 GLN A O 1
ATOM 1687 N N . PRO A 1 206 ? 28.221 -19.909 -12.406 1.00 39.59 206 PRO A N 1
ATOM 1688 C CA . PRO A 1 206 ? 29.463 -19.891 -11.651 1.00 39.59 206 PRO A CA 1
ATOM 1689 C C . PRO A 1 206 ? 30.620 -19.825 -12.650 1.00 39.59 206 PRO A C 1
ATOM 1691 O O . PRO A 1 206 ? 30.620 -20.548 -13.647 1.00 39.59 206 PRO A O 1
ATOM 1694 N N . ALA A 1 207 ? 31.573 -18.928 -12.397 1.00 41.09 207 ALA A N 1
ATOM 1695 C CA . ALA A 1 207 ? 32.803 -18.861 -13.172 1.00 41.09 207 ALA A CA 1
ATOM 1696 C C . ALA A 1 207 ? 33.491 -20.237 -13.129 1.00 41.09 207 ALA A C 1
ATOM 1698 O O . ALA A 1 207 ? 33.774 -20.746 -12.043 1.00 41.09 207 ALA A O 1
ATOM 1699 N N . THR A 1 208 ? 33.675 -20.839 -14.305 1.00 48.72 208 THR A N 1
ATOM 1700 C CA . THR A 1 208 ? 34.512 -22.027 -14.531 1.00 48.72 208 THR A CA 1
ATOM 1701 C C . THR A 1 208 ? 35.979 -21.722 -14.307 1.00 48.72 208 THR A C 1
ATOM 1703 O O . THR A 1 208 ? 36.405 -20.637 -14.769 1.00 48.72 208 THR A O 1
#

Radius of gyration: 21.89 Å; chains: 1; bounding box: 66×50×52 Å

Sequence (208 aa):
MRSLGLDGREERSLVATVDIRNASTNWDCIMRALKGKKKHPEIPVRARIQETWRKAGPVYRLSALRVTSAFRIISEEAVCVISGILPLRVLTEERQTLHRRKRSSTLSAEELREEERQSSTSRWQLQWDVAKKGRWTHCLIRQIDVWLNRNHGEVNYYLTQMLLGHGCFRAYFHHFKRDDSSECPSCPGQPEDAEHVFFRMAPFQPAT

Organism: Eumeta variegata (NCBI:txid151549)

pLDDT: mean 77.62, std 21.32, range [26.66, 98.38]